Protein AF-A0A1Y4R9C7-F1 (afdb_monomer)

Foldseek 3Di:
DDFQWDDDVLAIETEFPQQLVVLLVVLVVQCVVFPQHDAPPDPATSVNSNVQSVVQVVVVVCVSVCVAPVVVLVQWDADPVSWHDAQDKAFADFLPDADWDQDPVGIHGPPWGKGWIWGAHNDDCPVGSGPPVDDGHRRYTYTHIDTDDPDPDDDHQAYNVSDGDRPHPPQPFDDPVNDDQQFWFAAPVRWIKHWQFQKWKFKDFPPGDDDTQADDDDDDFKTKIDTDDPVLVVLLVPAQEVLSSVVSLCVVAQAPLDDSHSRIDIDGNVGDGTGRDTPGRSHNVYHDQEAEDAPPGDPPDDRDFSDKDWGQDNPPRDTTIMGMHMYDYPND

Sequence (332 aa):
MAKKEICSGDLSIFYDEENFNHYLEHAKKIKDVCGKSKLANTNITGEDYYRKIYELVQVANMIMNKEKAPNLFDLIPLKKDGTFQKARRIYIYDNGISYCESDSAGEYISGERITLAIVPYGINPWYEFMDTNEKVDEHRARLAITIVSGVRKLYPLLDRGLKIQNIKTKSTYIKQEDLKPGAIYKEKSGTEYLFLGGISIVSYPSTFPNLILTSKHKHIYGCEYLRVTKKVKDVLDGCNSLDEFLEKWAHVKLKTGVTEELGFSSRGRTSLRKFIEETSNPCLKGWIKVNMSGPNATPGLPEQSMFSINLKNSATGSVSQYDVYVEYDDTE

Mean predicted aligned error: 14.27 Å

Radius of gyration: 29.34 Å; Cα contacts (8 Å, |Δi|>4): 629; chains: 1; bounding box: 66×49×80 Å

Nearest PDB structures (foldseek):
  7d5t-assembly1_SH  TM=2.088E-01  e=9.032E+00  Saccharomyces cerevisiae S288C
  6tav-assembly1_B  TM=1.219E-01  e=6.705E+00  Homo sapiens

Structure (mmCIF, N/CA/C/O backbone):
data_AF-A0A1Y4R9C7-F1
#
_entry.id   AF-A0A1Y4R9C7-F1
#
loop_
_atom_site.group_PDB
_atom_site.id
_atom_site.type_symbol
_atom_site.label_atom_id
_atom_site.label_alt_id
_atom_site.label_comp_id
_atom_site.label_asym_id
_atom_site.label_entity_id
_atom_site.label_seq_id
_atom_site.pdbx_PDB_ins_code
_atom_site.Cartn_x
_atom_site.Cartn_y
_atom_site.Cartn_z
_atom_site.occupancy
_atom_site.B_iso_or_equiv
_atom_site.auth_seq_id
_atom_site.auth_comp_id
_atom_site.auth_asym_id
_atom_site.auth_atom_id
_atom_site.pdbx_PDB_model_num
ATOM 1 N N . MET A 1 1 ? 3.680 -11.291 -35.691 1.00 38.28 1 MET A N 1
ATOM 2 C CA . MET A 1 1 ? 4.406 -12.013 -34.622 1.00 38.28 1 MET A CA 1
ATOM 3 C C . MET A 1 1 ? 3.407 -12.348 -33.525 1.00 38.28 1 MET A C 1
ATOM 5 O O . MET A 1 1 ? 2.475 -11.577 -33.345 1.00 38.28 1 MET A O 1
ATOM 9 N N . ALA A 1 2 ? 3.519 -13.502 -32.864 1.00 43.97 2 ALA A N 1
ATOM 10 C CA . ALA A 1 2 ? 2.615 -13.846 -31.765 1.00 43.97 2 ALA A CA 1
ATOM 11 C C . ALA A 1 2 ? 2.900 -12.928 -30.564 1.00 43.97 2 ALA A C 1
ATOM 13 O O . ALA A 1 2 ? 4.054 -12.825 -30.146 1.00 43.97 2 ALA A O 1
ATOM 14 N N . LYS A 1 3 ? 1.866 -12.257 -3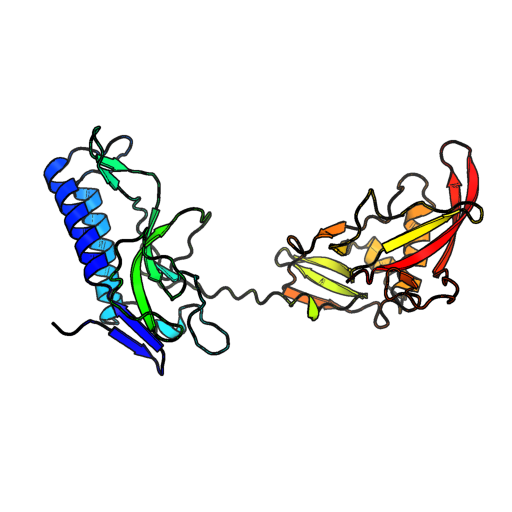0.038 1.00 59.12 3 LYS A N 1
ATOM 15 C CA . LYS A 1 3 ? 1.971 -11.430 -28.828 1.00 59.12 3 LYS A CA 1
ATOM 16 C C . LYS A 1 3 ? 2.485 -12.304 -27.683 1.00 59.12 3 LYS A C 1
ATOM 18 O O . LYS A 1 3 ? 1.958 -13.389 -27.440 1.00 59.12 3 LYS A O 1
ATOM 23 N N . LYS A 1 4 ? 3.562 -11.867 -27.030 1.00 86.69 4 LYS A N 1
ATOM 24 C CA . LYS A 1 4 ? 4.219 -12.631 -25.967 1.00 86.69 4 LYS A CA 1
ATOM 25 C C . LYS A 1 4 ? 3.386 -12.494 -24.695 1.00 86.69 4 LYS A C 1
ATOM 27 O O . LYS A 1 4 ? 3.235 -11.392 -24.177 1.00 86.69 4 LYS A O 1
ATOM 32 N N . GLU A 1 5 ? 2.848 -13.600 -24.200 1.00 95.00 5 GLU A N 1
ATOM 33 C CA . GLU A 1 5 ? 1.970 -13.635 -23.028 1.00 95.00 5 GLU A CA 1
ATOM 34 C C . GLU A 1 5 ? 2.357 -14.815 -22.132 1.00 95.00 5 GLU A C 1
ATOM 36 O O . GLU A 1 5 ? 2.679 -15.901 -22.616 1.00 95.00 5 GLU A O 1
ATOM 41 N N . ILE A 1 6 ? 2.387 -14.585 -20.819 1.00 95.25 6 ILE A N 1
ATOM 42 C CA . ILE A 1 6 ? 2.609 -15.623 -19.809 1.00 95.25 6 ILE A CA 1
ATOM 43 C C . ILE A 1 6 ? 1.320 -15.833 -19.022 1.00 95.25 6 ILE A C 1
ATOM 45 O O . ILE A 1 6 ? 0.672 -14.865 -18.632 1.00 95.25 6 ILE A O 1
ATOM 49 N N . CYS A 1 7 ? 0.971 -17.094 -18.765 1.00 94.56 7 CYS A N 1
ATOM 50 C CA . CYS A 1 7 ? -0.288 -17.464 -18.117 1.00 94.56 7 CYS A CA 1
ATOM 51 C C . CYS A 1 7 ? -0.060 -18.311 -16.860 1.00 94.56 7 CYS A C 1
ATOM 53 O O . CYS A 1 7 ? 0.926 -19.052 -16.768 1.00 94.56 7 CYS A O 1
ATOM 55 N N . SER A 1 8 ? -1.002 -18.227 -15.922 1.00 93.00 8 SER A N 1
ATOM 56 C CA . SER A 1 8 ? -1.115 -19.091 -14.745 1.00 93.00 8 SER A CA 1
ATOM 57 C C . SER A 1 8 ? -2.581 -19.213 -14.335 1.00 93.00 8 SER A C 1
ATOM 59 O O . SER A 1 8 ? -3.135 -18.295 -13.729 1.00 93.00 8 SER A O 1
ATOM 61 N N . GLY A 1 9 ? -3.205 -20.354 -14.639 1.00 91.31 9 GLY A N 1
ATOM 62 C CA . GLY A 1 9 ? -4.653 -20.509 -14.486 1.00 91.31 9 GLY A CA 1
ATOM 63 C C . GLY A 1 9 ? -5.386 -19.494 -15.362 1.00 91.31 9 GLY A C 1
ATOM 64 O O . GLY A 1 9 ? -5.020 -19.316 -16.523 1.00 91.31 9 GLY A O 1
ATOM 65 N N . ASP A 1 10 ? -6.346 -18.785 -14.772 1.00 93.25 10 ASP A N 1
ATOM 66 C CA . ASP A 1 10 ? -7.112 -17.733 -15.451 1.00 93.25 10 ASP A CA 1
ATOM 67 C C . ASP A 1 10 ? -6.365 -16.394 -15.534 1.00 93.25 10 ASP A C 1
ATOM 69 O O . ASP A 1 10 ? -6.889 -15.436 -16.091 1.00 93.25 10 ASP A O 1
ATOM 73 N N . LEU A 1 11 ? -5.159 -16.290 -14.962 1.00 96.81 11 LEU A N 1
ATOM 74 C CA . LEU A 1 11 ? -4.372 -15.062 -15.009 1.00 96.81 11 LEU A CA 1
ATOM 75 C C . LEU A 1 11 ? -3.435 -15.041 -16.207 1.00 96.81 11 LEU A C 1
ATOM 77 O O . LEU A 1 11 ? -2.775 -16.041 -16.510 1.00 96.81 11 LEU A O 1
ATOM 81 N N . SER A 1 12 ? -3.258 -13.862 -16.794 1.00 96.88 12 SER A N 1
ATOM 82 C CA . SER A 1 12 ? -2.230 -13.635 -17.799 1.00 96.88 12 SER A CA 1
ATOM 83 C C . SER A 1 12 ? -1.567 -12.261 -17.702 1.00 96.88 12 SER A C 1
ATOM 85 O O . SER A 1 12 ? -2.122 -11.286 -17.186 1.00 96.88 12 SER A O 1
ATOM 87 N N . ILE A 1 13 ? -0.318 -12.203 -18.164 1.00 97.38 13 ILE A N 1
ATOM 88 C CA . ILE A 1 13 ? 0.459 -10.972 -18.310 1.00 97.38 13 ILE A CA 1
ATOM 89 C C . ILE A 1 13 ? 0.998 -10.937 -19.734 1.00 97.38 13 ILE A C 1
ATOM 91 O O . ILE A 1 13 ? 1.772 -11.817 -20.117 1.00 97.38 13 ILE A O 1
ATOM 95 N N . PHE A 1 14 ? 0.617 -9.923 -20.505 1.00 96.19 14 PHE A N 1
ATOM 96 C CA . PHE A 1 14 ? 1.110 -9.740 -21.869 1.00 96.19 14 PHE A CA 1
ATOM 97 C C . PHE A 1 14 ? 2.208 -8.678 -21.939 1.00 96.19 14 PHE A C 1
ATOM 99 O O . PHE A 1 14 ? 2.256 -7.749 -21.134 1.00 96.19 14 PHE A O 1
ATOM 106 N N . TYR A 1 15 ? 3.101 -8.824 -22.909 1.00 95.94 15 TYR A N 1
ATOM 107 C CA . TYR A 1 15 ? 4.128 -7.843 -23.240 1.00 95.94 15 TYR A CA 1
ATOM 108 C C . TYR A 1 15 ? 3.518 -6.698 -24.061 1.00 95.94 15 TYR A C 1
ATOM 110 O O . TYR A 1 15 ? 3.030 -6.939 -25.165 1.00 95.94 15 TYR A O 1
ATOM 118 N N . ASP A 1 16 ? 3.539 -5.471 -23.536 1.00 94.31 16 ASP A N 1
ATOM 119 C CA . ASP A 1 16 ? 3.018 -4.286 -24.233 1.00 94.31 16 ASP A CA 1
ATOM 120 C C . ASP A 1 16 ? 4.039 -3.774 -25.262 1.00 94.31 16 ASP A C 1
ATOM 122 O O . ASP A 1 16 ? 4.893 -2.936 -24.975 1.00 94.31 16 ASP A O 1
ATOM 126 N N . GLU A 1 17 ? 4.000 -4.354 -26.461 1.00 93.44 17 GLU A N 1
ATOM 127 C CA . GLU A 1 17 ? 4.968 -4.077 -27.525 1.00 93.44 17 GLU A CA 1
ATOM 128 C C . GLU A 1 17 ? 4.974 -2.601 -27.955 1.00 93.44 17 GLU A C 1
ATOM 130 O O . GLU A 1 17 ? 6.047 -2.043 -28.186 1.00 93.44 17 GLU A O 1
ATOM 135 N N . GLU A 1 18 ? 3.810 -1.944 -27.997 1.00 92.06 18 GLU A N 1
ATOM 136 C CA . GLU A 1 18 ? 3.705 -0.518 -28.325 1.00 92.06 18 GLU A CA 1
ATOM 137 C C . GLU A 1 18 ? 4.427 0.344 -27.281 1.00 92.06 18 GLU A C 1
ATOM 139 O O . GLU A 1 18 ? 5.225 1.214 -27.641 1.00 92.06 18 GLU A O 1
ATOM 144 N N . ASN A 1 19 ? 4.239 0.036 -25.994 1.00 93.94 19 ASN A N 1
ATOM 145 C CA . ASN A 1 19 ? 4.934 0.709 -24.900 1.00 93.94 19 ASN A CA 1
ATOM 146 C C . ASN A 1 19 ? 6.455 0.569 -25.000 1.00 93.94 19 ASN A C 1
ATOM 148 O O . ASN A 1 19 ? 7.182 1.566 -24.968 1.00 93.94 19 ASN A O 1
ATOM 152 N N . PHE A 1 20 ? 6.955 -0.658 -25.144 1.00 95.12 20 PHE A N 1
ATOM 153 C CA . PHE A 1 20 ? 8.397 -0.887 -25.200 1.00 95.12 20 PHE A CA 1
ATOM 154 C C . PHE A 1 20 ? 9.038 -0.253 -26.436 1.00 95.12 20 PHE A C 1
ATOM 156 O O . PHE A 1 20 ? 10.106 0.356 -26.316 1.00 95.12 20 PHE A O 1
ATOM 163 N N . ASN A 1 21 ? 8.383 -0.341 -27.597 1.00 94.25 21 ASN A N 1
ATOM 164 C CA . ASN A 1 21 ? 8.857 0.294 -28.824 1.00 94.25 21 ASN A CA 1
ATOM 165 C C . ASN A 1 21 ? 8.902 1.815 -28.679 1.00 94.25 21 ASN A C 1
ATOM 167 O O . ASN A 1 21 ? 9.898 2.426 -29.059 1.00 94.25 21 ASN A O 1
ATOM 171 N N . HIS A 1 22 ? 7.881 2.424 -28.071 1.00 93.38 22 HIS A N 1
ATOM 172 C CA . HIS A 1 22 ? 7.864 3.864 -27.842 1.00 93.38 22 HIS A CA 1
ATOM 173 C C . HIS A 1 22 ? 9.070 4.324 -27.013 1.00 93.38 22 HIS A C 1
ATOM 175 O O . HIS A 1 22 ? 9.811 5.216 -27.432 1.00 93.38 22 HIS A O 1
ATOM 181 N N . TYR A 1 23 ? 9.304 3.703 -25.851 1.00 94.25 23 TYR A N 1
ATOM 182 C CA . TYR A 1 23 ? 10.427 4.078 -24.988 1.00 94.25 23 TYR A CA 1
ATOM 183 C C . TYR A 1 23 ? 11.785 3.827 -25.654 1.00 94.25 23 TYR A C 1
ATOM 185 O O . TYR A 1 23 ? 12.693 4.642 -25.495 1.00 94.25 23 TYR A O 1
ATOM 193 N N . LEU A 1 24 ? 11.940 2.740 -26.418 1.00 95.81 24 LEU A N 1
ATOM 194 C CA . LEU A 1 24 ? 13.174 2.468 -27.160 1.00 95.81 24 LEU A CA 1
ATOM 195 C C . LEU A 1 24 ? 13.439 3.495 -28.260 1.00 95.81 24 LEU A C 1
ATOM 197 O O . LEU A 1 24 ? 14.561 3.992 -28.356 1.00 95.81 24 LEU A O 1
ATOM 201 N N . GLU A 1 25 ? 12.433 3.829 -29.067 1.00 95.44 25 GLU A N 1
ATOM 202 C CA . GLU A 1 25 ? 12.567 4.822 -30.137 1.00 95.44 25 GLU A CA 1
ATOM 203 C C . GLU A 1 25 ? 12.850 6.213 -29.569 1.00 95.44 25 GLU A C 1
ATOM 205 O O . GLU A 1 25 ? 13.716 6.929 -30.074 1.00 95.44 25 GLU A O 1
ATOM 210 N N . HIS A 1 26 ? 12.194 6.582 -28.468 1.00 93.12 26 HIS A N 1
ATOM 211 C CA . HIS A 1 26 ? 12.497 7.820 -27.761 1.00 93.12 26 HIS A CA 1
ATOM 212 C C . HIS A 1 26 ? 13.949 7.846 -27.256 1.00 93.12 26 HIS A C 1
ATOM 214 O O . HIS A 1 26 ? 14.697 8.781 -27.539 1.00 93.12 26 HIS A O 1
ATOM 220 N N . ALA A 1 27 ? 14.397 6.782 -26.589 1.00 95.06 27 ALA A N 1
ATOM 221 C CA . ALA A 1 27 ? 15.763 6.694 -26.086 1.00 95.06 27 ALA A CA 1
ATOM 222 C C . ALA A 1 27 ? 16.815 6.697 -27.201 1.00 95.06 27 ALA A C 1
ATOM 224 O O . ALA A 1 27 ? 17.918 7.214 -27.020 1.00 95.06 27 ALA A O 1
ATOM 225 N N . LYS A 1 28 ? 16.480 6.124 -28.360 1.00 96.62 28 LYS A N 1
ATOM 226 C CA . LYS A 1 28 ? 17.329 6.133 -29.549 1.00 96.62 28 LYS A CA 1
ATOM 227 C C . LYS A 1 28 ? 17.485 7.547 -30.103 1.00 96.62 28 LYS A C 1
ATOM 229 O O . LYS A 1 28 ? 18.615 7.953 -30.341 1.00 96.62 28 LYS A O 1
ATOM 234 N N . LYS A 1 29 ? 16.401 8.327 -30.196 1.00 94.75 29 LYS A N 1
ATOM 235 C CA . LYS A 1 29 ? 16.469 9.750 -30.580 1.00 94.75 29 LYS A CA 1
ATOM 236 C C . LYS A 1 29 ? 17.380 10.546 -29.646 1.00 94.75 29 LYS A C 1
ATOM 238 O O . LYS A 1 29 ? 18.265 11.249 -30.119 1.00 94.75 29 LYS A O 1
ATOM 243 N N . ILE A 1 30 ? 17.230 10.369 -28.332 1.00 92.88 30 ILE A N 1
ATOM 244 C CA . ILE A 1 30 ? 18.087 11.031 -27.334 1.00 92.88 30 ILE A CA 1
ATOM 245 C C . ILE A 1 30 ? 19.557 10.632 -27.516 1.00 92.88 30 ILE A C 1
ATOM 247 O O . ILE A 1 30 ? 20.452 11.476 -27.461 1.00 92.88 30 ILE A O 1
ATOM 251 N N . LYS A 1 31 ? 19.834 9.348 -27.763 1.00 95.62 31 LYS A N 1
ATOM 252 C CA . LYS A 1 31 ? 21.188 8.878 -28.071 1.00 95.62 31 LYS A CA 1
ATOM 253 C C . LYS A 1 31 ? 21.735 9.506 -29.351 1.00 95.62 31 LYS A C 1
ATOM 255 O O . LYS A 1 31 ? 22.905 9.872 -29.360 1.00 95.62 31 LYS A O 1
ATOM 260 N N . ASP A 1 32 ? 20.933 9.630 -30.400 1.00 94.44 32 ASP A N 1
ATOM 261 C CA . ASP A 1 32 ? 21.374 10.190 -31.680 1.00 94.44 32 ASP A CA 1
ATOM 262 C C . ASP A 1 32 ? 21.659 11.700 -31.569 1.00 94.44 32 ASP A C 1
ATOM 264 O O . ASP A 1 32 ? 22.613 12.190 -32.172 1.00 94.44 32 ASP A O 1
ATOM 268 N N . VAL A 1 33 ? 20.891 12.426 -30.745 1.00 91.75 33 VAL A N 1
ATOM 269 C CA . VAL A 1 33 ? 21.072 13.868 -30.490 1.00 91.75 33 VAL A CA 1
ATOM 270 C C . VAL A 1 33 ? 22.233 14.142 -29.530 1.00 91.75 33 VAL A C 1
ATOM 272 O O . VAL A 1 33 ? 23.085 14.986 -29.803 1.00 91.75 33 VAL A O 1
ATOM 275 N N . CYS A 1 34 ? 22.282 13.452 -28.389 1.00 90.88 34 CYS A N 1
ATOM 276 C CA . CYS A 1 34 ? 23.235 13.761 -27.322 1.00 90.88 34 CYS A CA 1
ATOM 277 C C . CYS A 1 34 ? 24.506 12.906 -27.385 1.00 90.88 34 CYS A C 1
ATOM 279 O O . CYS A 1 34 ? 25.570 13.362 -26.967 1.00 90.88 34 CYS A O 1
ATOM 281 N N . GLY A 1 35 ? 24.433 11.672 -27.887 1.00 92.88 35 GLY A N 1
ATOM 282 C CA . GLY A 1 35 ? 25.557 10.738 -27.944 1.00 92.88 35 GLY A CA 1
ATOM 283 C C . GLY A 1 35 ? 26.255 10.585 -26.590 1.00 92.88 35 GLY A C 1
ATOM 284 O O . GLY A 1 35 ? 25.638 10.228 -25.585 1.00 92.88 35 GLY A O 1
ATOM 285 N N . LYS A 1 36 ? 27.554 10.900 -26.562 1.00 94.31 36 LYS A N 1
ATOM 286 C CA . LYS A 1 36 ? 28.399 10.893 -25.351 1.00 94.31 36 LYS A CA 1
ATOM 287 C C . LYS A 1 36 ? 28.305 12.174 -24.518 1.00 94.31 36 LYS A C 1
ATOM 289 O O . LYS A 1 36 ? 28.947 12.269 -23.473 1.00 94.31 36 LYS A O 1
ATOM 294 N N . SER A 1 37 ? 27.544 13.166 -24.970 1.00 91.81 37 SER A N 1
ATOM 295 C CA . SER A 1 37 ? 27.297 14.394 -24.218 1.00 91.81 37 SER A CA 1
ATOM 296 C C . SER A 1 37 ? 26.344 14.116 -23.062 1.00 91.81 37 SER A C 1
ATOM 298 O O . SER A 1 37 ? 25.433 13.291 -23.172 1.00 91.81 37 SER A O 1
ATOM 300 N N . LYS A 1 38 ? 26.563 14.809 -21.943 1.00 90.69 38 LYS A N 1
ATOM 301 C CA . LYS A 1 38 ? 25.693 14.726 -20.767 1.00 90.69 38 LYS A CA 1
ATOM 302 C C . LYS A 1 38 ? 24.351 15.391 -21.054 1.00 90.69 38 LYS A C 1
ATOM 304 O O . LYS A 1 38 ? 24.317 16.482 -21.619 1.00 90.69 38 LYS A O 1
ATOM 309 N N . LEU A 1 39 ? 23.277 14.757 -20.599 1.00 88.69 39 LEU A N 1
ATOM 310 C CA . LEU A 1 39 ? 21.957 15.370 -20.517 1.00 88.69 39 LEU A CA 1
ATOM 311 C C . LEU A 1 39 ? 21.976 16.501 -19.489 1.00 88.69 39 LEU A C 1
ATOM 313 O O . LEU A 1 39 ? 22.695 16.422 -18.482 1.00 88.69 39 LEU A O 1
ATOM 317 N N . ALA A 1 40 ? 21.176 17.538 -19.736 1.00 84.25 40 ALA A N 1
ATOM 318 C CA . ALA A 1 40 ? 21.142 18.726 -18.895 1.00 84.25 40 ALA A CA 1
ATOM 319 C C . ALA A 1 40 ? 20.928 18.362 -17.416 1.00 84.25 40 ALA A C 1
ATOM 321 O O . ALA A 1 40 ? 20.091 17.528 -17.074 1.00 84.25 40 ALA A O 1
ATOM 322 N N . ASN A 1 41 ? 21.705 18.999 -16.535 1.00 79.19 41 ASN A N 1
ATOM 323 C CA . ASN A 1 41 ? 21.634 18.839 -15.078 1.00 79.19 41 ASN A CA 1
ATOM 324 C C . ASN A 1 41 ? 21.918 17.419 -14.545 1.00 79.19 41 ASN A C 1
ATOM 326 O O . ASN A 1 41 ? 21.601 17.127 -13.391 1.00 79.19 41 ASN A O 1
ATOM 330 N N . THR A 1 42 ? 22.547 16.533 -15.332 1.00 84.56 42 THR A N 1
ATOM 331 C CA . THR A 1 42 ? 22.892 15.173 -14.881 1.00 84.56 42 THR A CA 1
ATOM 332 C C . THR A 1 42 ? 24.292 14.721 -15.308 1.00 84.56 42 THR A C 1
ATOM 334 O O . THR A 1 42 ? 24.983 15.374 -16.086 1.00 84.56 42 THR A O 1
ATOM 337 N N . ASN A 1 43 ? 24.722 13.563 -14.795 1.00 87.62 43 ASN A N 1
ATOM 338 C CA . ASN A 1 43 ? 25.926 12.865 -15.261 1.00 87.62 43 ASN A CA 1
ATOM 339 C C . ASN A 1 43 ? 25.630 11.754 -16.284 1.00 87.62 43 ASN A C 1
ATOM 341 O O . ASN A 1 43 ? 26.540 11.009 -16.634 1.00 87.62 43 ASN A O 1
ATOM 345 N N . ILE A 1 44 ? 24.381 11.619 -16.731 1.00 92.12 44 ILE A N 1
ATOM 346 C CA . ILE A 1 44 ? 23.938 10.578 -17.662 1.00 92.12 44 ILE A CA 1
ATOM 347 C C . ILE A 1 44 ? 24.115 11.101 -19.087 1.00 92.12 44 ILE A C 1
ATOM 349 O O . ILE A 1 44 ? 23.680 12.209 -19.393 1.00 92.12 44 ILE A O 1
ATOM 353 N N . THR A 1 45 ? 24.759 10.322 -19.955 1.00 94.50 45 THR A N 1
ATOM 354 C CA . THR A 1 45 ? 24.859 10.633 -21.390 1.00 94.50 45 THR A CA 1
ATOM 355 C C . THR A 1 45 ? 23.665 10.088 -22.176 1.00 94.50 45 THR A C 1
ATOM 357 O O . THR A 1 45 ? 22.939 9.223 -21.683 1.00 94.50 45 THR A O 1
ATOM 360 N N . GLY A 1 46 ? 23.472 10.537 -23.419 1.00 93.75 46 GLY A N 1
ATOM 361 C CA . GLY A 1 46 ? 22.460 9.950 -24.308 1.00 93.75 46 GLY A CA 1
ATOM 362 C C . GLY A 1 46 ? 22.676 8.446 -24.539 1.00 93.75 46 GLY A C 1
ATOM 363 O O . GLY A 1 46 ? 21.731 7.658 -24.491 1.00 93.75 46 GLY A O 1
ATOM 364 N N . GLU A 1 47 ? 23.933 8.017 -24.695 1.00 97.06 47 GLU A N 1
ATOM 365 C CA . GLU A 1 47 ? 24.304 6.596 -24.770 1.00 97.06 47 GLU A CA 1
ATOM 366 C C . GLU A 1 47 ? 23.957 5.828 -23.482 1.00 97.06 47 GLU A C 1
ATOM 368 O O . GLU A 1 47 ? 23.442 4.706 -23.551 1.00 97.06 47 GLU A O 1
ATOM 373 N N . ASP A 1 48 ? 24.203 6.417 -22.306 1.00 96.19 48 ASP A N 1
ATOM 374 C CA . ASP A 1 48 ? 23.852 5.803 -21.021 1.00 96.19 48 ASP A CA 1
ATOM 375 C C . ASP A 1 48 ? 22.336 5.681 -20.841 1.00 96.19 48 ASP A C 1
ATOM 377 O O . ASP A 1 48 ? 21.867 4.645 -20.361 1.00 96.19 48 ASP A O 1
ATOM 381 N N . TYR A 1 49 ? 21.577 6.708 -21.239 1.00 95.81 49 TYR A N 1
ATOM 382 C CA . TYR A 1 49 ? 20.115 6.709 -21.193 1.00 95.81 49 TYR A CA 1
ATOM 383 C C . TYR A 1 49 ? 19.545 5.581 -22.055 1.00 95.81 49 TYR A C 1
ATOM 385 O O . TYR A 1 49 ? 18.810 4.728 -21.555 1.00 95.81 49 TYR A O 1
ATOM 393 N N . TYR A 1 50 ? 19.971 5.496 -23.319 1.00 97.19 50 TYR A N 1
ATOM 394 C CA . TYR A 1 50 ? 19.579 4.407 -24.212 1.00 97.19 50 TYR A CA 1
ATOM 395 C C . TYR A 1 50 ? 19.926 3.034 -23.637 1.00 97.19 50 TYR A C 1
ATOM 397 O O . TYR A 1 50 ? 19.077 2.143 -23.610 1.00 97.19 50 TYR A O 1
ATOM 405 N N . ARG A 1 51 ? 21.146 2.860 -23.111 1.00 97.69 51 ARG A N 1
ATOM 406 C CA . ARG A 1 51 ? 21.562 1.599 -22.478 1.00 97.69 51 ARG A CA 1
ATOM 407 C C . ARG A 1 51 ? 20.651 1.229 -21.305 1.00 97.69 51 ARG A C 1
ATOM 409 O O . ARG A 1 51 ? 20.317 0.059 -21.147 1.00 97.69 51 ARG A O 1
ATOM 416 N N . LYS A 1 52 ? 20.239 2.209 -20.496 1.00 96.62 52 LYS A N 1
ATOM 417 C CA . LYS A 1 52 ? 19.342 2.005 -19.351 1.00 96.62 52 LYS A CA 1
ATOM 418 C C . LYS A 1 52 ? 17.916 1.649 -19.772 1.00 96.62 52 LYS A C 1
ATOM 420 O O . LYS A 1 52 ? 17.324 0.771 -19.152 1.00 96.62 52 LYS A O 1
ATOM 425 N N . ILE A 1 53 ? 17.373 2.258 -20.821 1.00 97.06 53 ILE A N 1
ATOM 426 C CA . ILE A 1 53 ? 16.067 1.855 -21.367 1.00 97.06 53 ILE A CA 1
ATOM 427 C C . ILE A 1 53 ? 16.145 0.447 -21.957 1.00 97.06 53 ILE A C 1
ATOM 429 O O . ILE A 1 53 ? 15.315 -0.405 -21.646 1.00 97.06 53 ILE A O 1
ATOM 433 N N . TYR A 1 54 ? 17.186 0.167 -22.739 1.00 97.88 54 TYR A N 1
ATOM 434 C CA . TYR A 1 54 ? 17.410 -1.149 -23.326 1.00 97.88 54 TYR A CA 1
ATOM 435 C C . TYR A 1 54 ? 17.539 -2.250 -22.260 1.00 97.88 54 TYR A C 1
ATOM 437 O O . TYR A 1 54 ? 16.964 -3.323 -22.416 1.00 97.88 54 TYR A O 1
ATOM 445 N N . GLU A 1 55 ? 18.205 -1.972 -21.135 1.00 97.81 55 GLU A N 1
ATOM 446 C CA . GLU A 1 55 ? 18.279 -2.874 -19.976 1.00 97.81 55 GLU A CA 1
ATOM 447 C C . GLU A 1 55 ? 16.882 -3.234 -19.426 1.00 97.81 55 GLU A C 1
ATOM 449 O O . GLU A 1 55 ? 16.624 -4.406 -19.150 1.00 97.81 55 GLU A O 1
ATOM 454 N N . LEU A 1 56 ? 15.947 -2.276 -19.326 1.00 97.62 56 LEU A N 1
ATOM 455 C CA . LEU A 1 56 ? 14.562 -2.561 -18.908 1.00 97.62 56 LEU A CA 1
ATOM 456 C C . LEU A 1 56 ? 13.868 -3.524 -19.884 1.00 97.62 56 LEU A C 1
ATOM 458 O O . LEU A 1 56 ? 13.199 -4.466 -19.452 1.00 97.62 56 LEU A O 1
ATOM 462 N N . VAL A 1 57 ? 14.065 -3.324 -21.191 1.00 97.31 57 VAL A N 1
ATOM 463 C CA . VAL A 1 57 ? 13.505 -4.187 -22.243 1.00 97.31 57 VAL A CA 1
ATOM 464 C C . VAL A 1 57 ? 14.114 -5.589 -22.211 1.00 97.31 57 VAL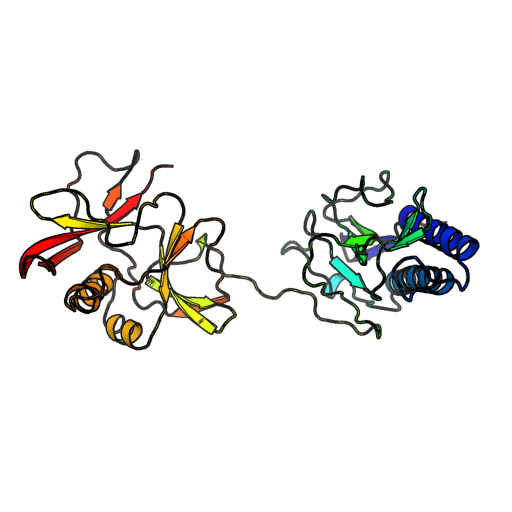 A C 1
ATOM 466 O O . VAL A 1 57 ? 13.401 -6.582 -22.373 1.00 97.31 57 VAL A O 1
ATOM 469 N N . GLN A 1 58 ? 15.421 -5.702 -21.972 1.00 97.31 58 GLN A N 1
ATOM 470 C CA . GLN A 1 58 ? 16.085 -6.995 -21.815 1.00 97.31 58 GLN A CA 1
ATOM 471 C C . GLN A 1 58 ? 15.524 -7.761 -20.616 1.00 97.31 58 GLN A C 1
ATOM 473 O O . GLN A 1 58 ? 15.147 -8.923 -20.761 1.00 97.31 58 GLN A O 1
ATOM 478 N N . VAL A 1 59 ? 15.391 -7.109 -19.457 1.00 97.81 59 VAL A N 1
ATOM 479 C CA . VAL A 1 59 ? 14.818 -7.739 -18.259 1.00 97.81 59 VAL A CA 1
ATOM 480 C C . VAL A 1 59 ? 13.370 -8.169 -18.502 1.00 97.81 59 VAL A C 1
ATOM 482 O O . VAL A 1 59 ? 13.005 -9.289 -18.141 1.00 97.81 59 VAL A O 1
ATOM 485 N N . ALA A 1 60 ? 12.559 -7.343 -19.174 1.00 97.56 60 ALA A N 1
ATOM 486 C CA . ALA A 1 60 ? 11.204 -7.718 -19.576 1.00 97.56 60 ALA A CA 1
ATOM 487 C C . ALA A 1 60 ? 11.201 -8.989 -20.440 1.00 97.56 60 ALA A C 1
ATOM 489 O O . ALA A 1 60 ? 10.441 -9.921 -20.180 1.00 97.56 60 ALA A O 1
ATOM 490 N N . ASN A 1 61 ? 12.103 -9.078 -21.419 1.00 96.44 61 ASN A N 1
ATOM 491 C CA . ASN A 1 61 ? 12.230 -10.262 -22.260 1.00 96.44 61 ASN A CA 1
ATOM 492 C C . ASN A 1 61 ? 12.631 -11.518 -21.481 1.00 96.44 61 ASN A C 1
ATOM 494 O O . ASN A 1 61 ? 12.017 -12.562 -21.712 1.00 96.44 61 ASN A O 1
ATOM 498 N N . MET A 1 62 ? 13.575 -11.408 -20.539 1.00 96.38 62 MET A N 1
ATOM 499 C CA . MET A 1 62 ? 13.980 -12.510 -19.654 1.00 96.38 62 MET A CA 1
ATOM 500 C C . MET A 1 62 ? 12.812 -13.016 -18.798 1.00 96.38 62 MET A C 1
ATOM 502 O O . MET A 1 62 ? 12.658 -14.222 -18.613 1.00 96.38 62 MET A O 1
ATOM 506 N N . ILE A 1 63 ? 11.965 -12.113 -18.290 1.00 96.06 63 ILE A N 1
ATOM 507 C CA . ILE A 1 63 ? 10.758 -12.478 -17.530 1.00 96.06 63 ILE A CA 1
ATOM 508 C C . ILE A 1 63 ? 9.770 -13.218 -18.423 1.00 96.06 63 ILE A C 1
ATOM 510 O O . ILE A 1 63 ? 9.311 -14.306 -18.083 1.00 96.06 63 ILE A O 1
ATOM 514 N N . MET A 1 64 ? 9.480 -12.660 -19.599 1.00 96.19 64 MET A N 1
ATOM 515 C CA . MET A 1 64 ? 8.533 -13.261 -20.533 1.00 96.19 64 MET A CA 1
ATOM 516 C C . MET A 1 64 ? 9.026 -14.606 -21.098 1.00 96.19 64 MET A C 1
ATOM 518 O O . MET A 1 64 ? 8.211 -15.437 -21.482 1.00 96.19 64 MET A O 1
ATOM 522 N N . ASN A 1 65 ? 10.343 -14.842 -21.132 1.00 94.50 65 ASN A N 1
ATOM 523 C CA . ASN A 1 65 ? 10.958 -16.132 -21.476 1.00 94.50 65 ASN A CA 1
ATOM 524 C C . ASN A 1 65 ? 11.075 -17.097 -20.283 1.00 94.50 65 ASN A C 1
ATOM 526 O O . ASN A 1 65 ? 11.594 -18.198 -20.445 1.00 94.50 65 ASN A O 1
ATOM 530 N N . LYS A 1 66 ? 10.633 -16.700 -19.082 1.00 91.81 66 LYS A N 1
ATOM 531 C CA . LYS A 1 66 ? 10.800 -17.453 -17.824 1.00 91.81 66 LYS A CA 1
ATOM 532 C C . LYS A 1 66 ? 12.264 -17.704 -17.419 1.00 91.81 66 LYS A C 1
ATOM 534 O O . LYS A 1 66 ? 12.527 -18.520 -16.542 1.00 91.81 66 LYS A O 1
ATOM 539 N N . GLU A 1 67 ? 13.220 -16.971 -17.988 1.00 94.25 67 GLU A N 1
ATOM 540 C CA . GLU A 1 67 ? 14.637 -16.999 -17.589 1.00 94.25 67 GLU A CA 1
ATOM 541 C C . GLU A 1 67 ? 14.846 -16.321 -16.225 1.00 94.25 67 GLU A C 1
ATOM 543 O O . GLU A 1 67 ? 15.730 -16.689 -15.446 1.00 94.25 67 GLU A O 1
ATOM 548 N N . LYS A 1 68 ? 14.011 -15.319 -15.915 1.00 93.12 68 LYS A N 1
ATOM 549 C CA . LYS A 1 68 ? 13.955 -14.643 -14.614 1.00 93.12 68 LYS A CA 1
ATOM 550 C C . LYS A 1 68 ? 12.548 -14.694 -14.047 1.00 93.12 68 LYS A C 1
ATOM 552 O O . LYS A 1 68 ? 11.584 -14.463 -14.761 1.00 93.12 68 LYS A O 1
ATOM 557 N N . ALA A 1 69 ? 12.456 -14.974 -12.744 1.00 92.06 69 ALA A N 1
ATOM 558 C CA . ALA A 1 69 ? 11.189 -15.169 -12.040 1.00 92.06 69 ALA A CA 1
ATOM 559 C C . ALA A 1 69 ? 10.243 -16.166 -12.762 1.00 92.06 69 ALA A C 1
ATOM 561 O O . ALA A 1 69 ? 9.114 -15.801 -13.075 1.00 92.06 69 ALA A O 1
ATOM 562 N N . PRO A 1 70 ? 10.667 -17.427 -13.015 1.00 91.69 70 PRO A N 1
ATOM 563 C CA . PRO A 1 70 ? 9.855 -18.416 -13.744 1.00 91.69 70 PRO A CA 1
ATOM 564 C C . PRO A 1 70 ? 8.482 -18.677 -13.104 1.00 91.69 70 PRO A C 1
ATOM 566 O O . PRO A 1 70 ? 7.517 -18.947 -13.813 1.00 91.69 70 PRO A O 1
ATOM 569 N N . ASN A 1 71 ? 8.387 -18.520 -11.779 1.00 92.56 71 ASN A N 1
ATOM 570 C CA . ASN A 1 71 ? 7.154 -18.637 -10.997 1.00 92.56 71 ASN A CA 1
ATOM 571 C C . ASN A 1 71 ? 6.580 -17.249 -10.657 1.00 92.56 71 ASN A C 1
ATOM 573 O O . ASN A 1 71 ? 6.229 -16.980 -9.511 1.00 92.56 71 ASN A O 1
ATOM 577 N N . LEU A 1 72 ? 6.555 -16.322 -11.622 1.00 95.12 72 LEU A N 1
ATOM 578 C CA . LEU A 1 72 ? 6.219 -14.908 -11.398 1.00 95.12 72 LEU A CA 1
ATOM 579 C C . LEU A 1 72 ? 4.923 -14.710 -10.594 1.00 95.12 72 LEU A C 1
ATOM 581 O O . LEU A 1 72 ? 4.904 -13.917 -9.653 1.00 95.12 72 LEU A O 1
ATOM 585 N N . PHE A 1 73 ? 3.865 -15.452 -10.929 1.00 94.75 73 PHE A N 1
ATOM 586 C CA . PHE A 1 73 ? 2.554 -15.349 -10.279 1.00 94.75 73 PHE A CA 1
ATOM 587 C C . PHE A 1 73 ? 2.593 -15.707 -8.779 1.00 94.75 73 PHE A C 1
ATOM 589 O O . PHE A 1 73 ? 1.881 -15.099 -7.979 1.00 94.75 73 PHE A O 1
ATOM 596 N N . ASP A 1 74 ? 3.514 -16.578 -8.356 1.00 92.19 74 ASP A N 1
ATOM 597 C CA . ASP A 1 74 ? 3.734 -16.910 -6.941 1.00 92.19 74 ASP A CA 1
ATOM 598 C C . ASP A 1 74 ? 4.528 -15.839 -6.188 1.00 92.19 74 ASP A C 1
ATOM 600 O O . ASP A 1 74 ? 4.573 -15.837 -4.954 1.00 92.19 74 ASP A O 1
ATOM 604 N N . LEU A 1 75 ? 5.164 -14.911 -6.900 1.00 93.62 75 LEU A N 1
ATOM 605 C CA . LEU A 1 75 ? 6.058 -13.907 -6.327 1.00 93.62 75 LEU A CA 1
ATOM 606 C C . LEU A 1 75 ? 5.403 -12.527 -6.207 1.00 93.62 75 LEU A C 1
ATOM 608 O O . LEU A 1 75 ? 5.809 -11.721 -5.368 1.00 93.62 75 LEU A O 1
ATOM 612 N N . ILE A 1 76 ? 4.365 -12.262 -6.998 1.00 94.44 76 ILE A N 1
ATOM 613 C CA . ILE A 1 76 ? 3.685 -10.965 -7.053 1.00 94.44 76 ILE A CA 1
ATOM 614 C C . ILE A 1 76 ? 2.480 -10.886 -6.099 1.00 94.44 76 ILE A C 1
ATOM 616 O O . ILE A 1 76 ? 1.851 -11.903 -5.801 1.00 94.44 76 ILE A O 1
ATOM 620 N N . PRO A 1 77 ? 2.136 -9.697 -5.572 1.00 91.56 77 PRO A N 1
ATOM 621 C CA . PRO A 1 77 ? 0.951 -9.533 -4.740 1.00 91.56 77 PRO A CA 1
ATOM 622 C C . PRO A 1 77 ? -0.330 -9.577 -5.587 1.00 91.56 77 PRO A C 1
ATOM 624 O O . PRO A 1 77 ? -0.511 -8.765 -6.490 1.00 91.56 77 PRO A O 1
ATOM 627 N N . LEU A 1 78 ? -1.241 -10.482 -5.231 1.00 91.69 78 LEU A N 1
ATOM 628 C CA . LEU A 1 78 ? -2.581 -10.623 -5.812 1.00 91.69 78 LEU A CA 1
ATOM 629 C C . LEU A 1 78 ? -3.652 -10.352 -4.740 1.00 91.69 78 LEU A C 1
ATOM 631 O O . LEU A 1 78 ? -3.336 -10.162 -3.559 1.00 91.69 78 LEU A O 1
ATOM 635 N N . LYS A 1 79 ? -4.923 -10.257 -5.134 1.00 90.62 79 LYS A N 1
ATOM 636 C CA . LYS A 1 79 ? -6.057 -10.280 -4.197 1.00 90.62 79 LYS A CA 1
ATOM 637 C C . LYS A 1 79 ? -6.197 -11.667 -3.549 1.00 90.62 79 LYS A C 1
ATOM 639 O O . LYS A 1 79 ? -5.573 -12.634 -3.975 1.00 90.62 79 LYS A O 1
ATOM 644 N N . LYS A 1 80 ? -7.038 -11.766 -2.509 1.00 85.19 80 LYS A N 1
ATOM 645 C CA . LYS A 1 80 ? -7.352 -13.051 -1.850 1.00 85.19 80 LYS A CA 1
ATOM 646 C C . LYS A 1 80 ? -8.019 -14.052 -2.798 1.00 85.19 80 LYS A C 1
ATOM 648 O O . LYS A 1 80 ? -7.781 -15.241 -2.660 1.00 85.19 80 LYS A O 1
ATOM 653 N N . ASP A 1 81 ? -8.821 -13.558 -3.738 1.00 87.31 81 ASP A N 1
ATOM 654 C CA . ASP A 1 81 ? -9.470 -14.351 -4.789 1.00 87.31 81 ASP A CA 1
ATOM 655 C C . ASP A 1 81 ? -8.514 -14.762 -5.929 1.00 87.31 81 ASP A C 1
ATOM 657 O O . ASP A 1 81 ? -8.935 -15.423 -6.869 1.00 87.31 81 ASP A O 1
ATOM 661 N N . GLY A 1 82 ? -7.233 -14.379 -5.861 1.00 89.31 82 GLY A N 1
ATOM 662 C CA . GLY A 1 82 ? -6.236 -14.676 -6.887 1.00 89.31 82 GLY A CA 1
ATOM 663 C C . GLY A 1 82 ? -6.161 -13.666 -8.036 1.00 89.31 82 GLY A C 1
ATOM 664 O O . GLY A 1 82 ? -5.261 -13.787 -8.852 1.00 89.31 82 GLY A O 1
ATOM 665 N N . THR A 1 83 ? -7.010 -12.638 -8.101 1.00 95.50 83 THR A N 1
ATOM 666 C CA . THR A 1 83 ? -7.019 -11.658 -9.210 1.00 95.50 83 THR A CA 1
ATOM 667 C C . THR A 1 83 ? -6.049 -10.486 -9.008 1.00 95.50 83 THR A C 1
ATOM 669 O O . THR A 1 83 ? -5.549 -10.225 -7.904 1.00 95.50 83 THR A O 1
ATOM 672 N N . PHE A 1 84 ? -5.787 -9.723 -10.075 1.00 95.62 84 PHE A N 1
ATOM 673 C CA . PHE A 1 84 ? -5.024 -8.479 -9.992 1.00 95.62 84 PHE A CA 1
ATOM 674 C C . PHE A 1 84 ? -5.772 -7.398 -9.196 1.00 95.62 84 PHE A C 1
ATOM 676 O O . PHE A 1 84 ? -6.993 -7.236 -9.270 1.00 95.62 84 PHE A O 1
ATOM 683 N N . GLN A 1 85 ? -5.022 -6.594 -8.439 1.00 91.69 85 GLN A N 1
ATOM 684 C CA . GLN A 1 85 ? -5.572 -5.457 -7.700 1.00 91.69 85 GLN A CA 1
ATOM 685 C C . GLN A 1 85 ? -5.748 -4.245 -8.623 1.00 91.69 85 GLN A C 1
ATOM 687 O O . GLN A 1 85 ? -4.781 -3.790 -9.233 1.00 91.69 85 GLN A O 1
ATOM 692 N N . LYS A 1 86 ? -6.968 -3.693 -8.683 1.00 91.38 86 LYS A N 1
ATOM 693 C CA . LYS A 1 86 ? -7.280 -2.479 -9.454 1.00 91.38 86 LYS A CA 1
ATOM 694 C C . LYS A 1 86 ? -6.322 -1.343 -9.094 1.00 91.38 86 LYS A C 1
ATOM 696 O O . LYS A 1 86 ? -6.088 -1.084 -7.915 1.00 91.38 86 LYS A O 1
ATOM 701 N N . ALA A 1 87 ? -5.818 -0.650 -10.110 1.00 87.38 87 ALA A N 1
ATOM 702 C CA . ALA A 1 87 ? -4.986 0.545 -9.995 1.00 87.38 87 ALA A CA 1
ATOM 703 C C . ALA A 1 87 ? -3.710 0.386 -9.137 1.00 87.38 87 ALA A C 1
ATOM 705 O O . ALA A 1 87 ? -3.146 1.375 -8.666 1.00 87.38 87 ALA A O 1
ATOM 706 N N . ARG A 1 88 ? -3.221 -0.846 -8.928 1.00 88.94 88 ARG A N 1
ATOM 707 C CA . ARG A 1 88 ? -2.015 -1.110 -8.134 1.00 88.94 88 ARG A CA 1
ATOM 708 C C . ARG A 1 88 ? -0.908 -1.715 -8.989 1.00 88.94 88 ARG A C 1
ATOM 710 O O . ARG A 1 88 ? -0.862 -2.923 -9.192 1.00 88.94 88 ARG A O 1
ATOM 717 N N . ARG A 1 89 ? 0.031 -0.872 -9.422 1.00 91.19 89 ARG A N 1
ATOM 718 C CA . ARG A 1 89 ? 1.249 -1.314 -10.118 1.00 91.19 89 ARG A CA 1
ATOM 719 C C . ARG A 1 89 ? 2.054 -2.285 -9.253 1.00 91.19 89 ARG A C 1
ATOM 721 O O . ARG A 1 89 ? 2.216 -2.075 -8.047 1.00 91.19 89 ARG A O 1
ATOM 728 N N . ILE A 1 90 ? 2.596 -3.317 -9.888 1.00 94.19 90 ILE A N 1
ATOM 729 C CA . ILE A 1 90 ? 3.528 -4.259 -9.272 1.00 94.19 90 ILE A CA 1
ATOM 730 C C . ILE A 1 90 ? 4.890 -4.012 -9.907 1.00 94.19 90 ILE A C 1
ATOM 732 O O . ILE A 1 90 ? 5.123 -4.367 -11.060 1.00 94.19 90 ILE A O 1
ATOM 736 N N . TYR A 1 91 ? 5.785 -3.375 -9.159 1.00 94.88 91 TYR A N 1
ATOM 737 C CA . TYR A 1 91 ? 7.117 -3.044 -9.649 1.00 94.88 91 TYR A CA 1
ATOM 738 C C . TYR A 1 91 ? 7.960 -4.303 -9.790 1.00 94.88 91 TYR A C 1
ATOM 740 O O . TYR A 1 91 ? 8.085 -5.090 -8.850 1.00 94.88 91 TYR A O 1
ATOM 748 N N . ILE A 1 92 ? 8.553 -4.483 -10.963 1.00 97.25 92 ILE A N 1
ATOM 749 C CA . ILE A 1 92 ? 9.352 -5.658 -11.279 1.00 97.25 92 ILE A CA 1
ATOM 750 C C . ILE A 1 92 ? 10.836 -5.337 -11.228 1.00 97.25 92 ILE A C 1
ATOM 752 O O . ILE A 1 92 ? 11.578 -6.088 -10.604 1.00 97.25 92 ILE A O 1
ATOM 756 N N . TYR A 1 93 ? 11.273 -4.228 -11.825 1.00 97.44 93 TYR A N 1
ATOM 757 C CA . TYR A 1 93 ? 12.692 -3.884 -11.875 1.00 97.44 93 TYR A CA 1
ATOM 758 C C . TYR A 1 93 ? 12.924 -2.372 -12.026 1.00 97.44 93 TYR A C 1
ATOM 760 O O . TYR A 1 93 ? 12.282 -1.712 -12.843 1.00 97.44 93 TYR A O 1
ATOM 768 N N . ASP A 1 94 ? 13.856 -1.830 -11.236 1.00 93.88 94 ASP A N 1
ATOM 769 C CA . ASP A 1 94 ? 14.283 -0.421 -11.247 1.00 93.88 94 ASP A CA 1
ATOM 770 C C . ASP A 1 94 ? 15.816 -0.348 -11.349 1.00 93.88 94 ASP A C 1
ATOM 772 O O . ASP A 1 94 ? 16.539 -0.707 -10.411 1.00 93.88 94 ASP A O 1
ATOM 776 N N . ASN A 1 95 ? 16.320 0.149 -12.480 1.00 93.69 95 ASN A N 1
ATOM 777 C CA . ASN A 1 95 ? 17.751 0.363 -12.707 1.00 93.69 95 ASN A CA 1
ATOM 778 C C . ASN A 1 95 ? 18.221 1.790 -12.372 1.00 93.69 95 ASN A C 1
ATOM 780 O O . ASN A 1 95 ? 19.391 2.114 -12.604 1.00 93.69 95 ASN A O 1
ATOM 784 N N . GLY A 1 96 ? 17.347 2.607 -11.776 1.00 90.38 96 GLY A N 1
ATOM 785 C CA . GLY A 1 96 ? 17.629 3.947 -11.273 1.00 90.38 96 GLY A CA 1
ATOM 786 C C . GLY A 1 96 ? 17.536 5.065 -12.307 1.00 90.38 96 GLY A C 1
ATOM 787 O O . GLY A 1 96 ? 17.979 6.167 -11.996 1.00 90.38 96 GLY A O 1
ATOM 788 N N . ILE A 1 97 ? 17.013 4.798 -13.505 1.00 92.19 97 ILE A N 1
ATOM 789 C CA . ILE A 1 97 ? 16.869 5.811 -14.550 1.00 92.19 97 ILE A CA 1
ATOM 790 C C . ILE A 1 97 ? 15.595 6.645 -14.344 1.00 92.19 97 ILE A C 1
ATOM 792 O O . ILE A 1 97 ? 14.559 6.151 -13.891 1.00 92.19 97 ILE A O 1
ATOM 796 N N . SER A 1 98 ? 15.694 7.932 -14.656 1.00 91.06 98 SER A N 1
ATOM 797 C CA . SER A 1 98 ? 14.566 8.861 -14.677 1.00 91.06 98 SER A CA 1
ATOM 798 C C . SER A 1 98 ? 14.141 9.141 -16.112 1.00 91.06 98 SER A C 1
ATOM 800 O O . SER A 1 98 ? 14.927 8.940 -17.033 1.00 91.06 98 SER A O 1
ATOM 802 N N . TYR A 1 99 ? 12.901 9.576 -16.303 1.00 89.06 99 TYR A N 1
ATOM 803 C CA . TYR A 1 99 ? 12.371 9.967 -17.596 1.00 89.06 99 TYR A CA 1
ATOM 804 C C . TYR A 1 99 ? 13.158 11.155 -18.161 1.00 89.06 99 TYR A C 1
ATOM 806 O O . TYR A 1 99 ? 13.589 12.040 -17.416 1.00 89.06 99 TYR A O 1
ATOM 814 N N . CYS A 1 100 ? 13.382 11.122 -19.471 1.00 88.62 100 CYS A N 1
ATOM 815 C CA . CYS A 1 100 ? 13.977 12.220 -20.215 1.00 88.62 100 CYS A CA 1
ATOM 816 C C . CYS A 1 100 ? 12.850 12.883 -20.997 1.00 88.62 100 CYS A C 1
ATOM 818 O O . CYS A 1 100 ? 12.064 12.180 -21.624 1.00 88.62 100 CYS A O 1
ATOM 820 N N . GLU A 1 101 ? 12.764 14.200 -20.921 1.00 86.31 101 GLU A N 1
ATOM 821 C CA . GLU A 1 101 ? 11.846 15.026 -21.688 1.00 86.31 101 GLU A CA 1
ATOM 822 C C . GLU A 1 101 ? 12.627 15.790 -22.753 1.00 86.31 101 GLU A C 1
ATOM 824 O O . GLU A 1 101 ? 13.780 16.172 -22.539 1.00 86.31 101 GLU A O 1
ATOM 829 N N . SER A 1 102 ? 11.963 16.015 -23.883 1.00 82.38 102 SER A N 1
ATOM 830 C CA . SER A 1 102 ? 12.452 16.845 -24.977 1.00 82.38 102 SER A CA 1
ATOM 831 C C . SER A 1 102 ? 11.577 18.091 -25.060 1.00 82.38 102 SER A C 1
ATOM 833 O O . SER A 1 102 ? 10.368 17.980 -25.284 1.00 82.38 102 SER A O 1
ATOM 835 N N . ASP A 1 103 ? 12.168 19.273 -24.911 1.00 81.56 103 ASP A N 1
ATOM 836 C CA . ASP A 1 103 ? 11.474 20.548 -25.106 1.00 81.56 103 ASP A CA 1
ATOM 837 C C . ASP A 1 103 ? 12.270 21.505 -26.012 1.00 81.56 103 ASP A C 1
ATOM 839 O O . ASP A 1 103 ? 13.250 21.131 -26.661 1.00 81.56 103 ASP A O 1
ATOM 843 N N . SER A 1 104 ? 11.844 22.769 -26.083 1.00 76.69 104 SER A N 1
ATOM 844 C CA . SER A 1 104 ? 12.529 23.802 -26.870 1.00 76.69 104 SER A CA 1
ATOM 845 C C . SER A 1 104 ? 13.958 24.123 -26.404 1.00 76.69 104 SER A C 1
ATOM 847 O O . SER A 1 104 ? 14.715 24.714 -27.170 1.00 76.69 104 SER A O 1
ATOM 849 N N . ALA A 1 105 ? 14.325 23.780 -25.166 1.00 73.44 105 ALA A N 1
ATOM 850 C CA . ALA A 1 105 ? 15.661 23.953 -24.598 1.00 73.44 105 ALA A CA 1
ATOM 851 C C . ALA A 1 105 ? 16.553 22.705 -24.768 1.00 73.44 105 ALA A C 1
ATOM 853 O O . ALA A 1 105 ? 17.758 22.782 -24.513 1.00 73.44 105 ALA A O 1
ATOM 854 N N . GLY A 1 106 ? 15.993 21.589 -25.245 1.00 79.44 106 GLY A N 1
ATOM 855 C CA . GLY A 1 106 ? 16.701 20.348 -25.556 1.00 79.44 106 GLY A CA 1
ATOM 856 C C . GLY A 1 106 ? 16.289 19.182 -24.657 1.00 79.44 106 GLY A C 1
ATOM 857 O O . GLY A 1 106 ? 15.212 19.171 -24.071 1.00 79.44 106 GLY A O 1
ATOM 858 N N . GLU A 1 107 ? 17.155 18.174 -24.571 1.00 87.12 107 GLU A N 1
ATOM 859 C CA . GLU A 1 107 ? 16.901 16.945 -23.811 1.00 87.12 107 GLU A CA 1
ATOM 860 C C . GLU A 1 107 ? 17.318 17.095 -22.338 1.00 87.12 107 GLU A C 1
ATOM 862 O O . GLU A 1 107 ? 18.482 17.402 -22.033 1.00 87.12 107 GLU A O 1
ATOM 867 N N . TYR A 1 108 ? 16.403 16.827 -21.403 1.00 82.56 108 TYR A N 1
ATOM 868 C CA . TYR A 1 108 ? 16.673 16.905 -19.964 1.00 82.56 108 TYR A CA 1
ATOM 869 C C . TYR A 1 108 ? 15.961 15.815 -19.159 1.00 82.56 108 TYR A C 1
ATOM 871 O O . TYR A 1 108 ? 14.928 15.286 -19.544 1.00 82.56 108 TYR A O 1
ATOM 879 N N . ILE A 1 109 ? 16.506 15.479 -17.988 1.00 85.44 109 ILE A N 1
ATOM 880 C CA . ILE A 1 109 ? 15.883 14.511 -17.078 1.00 85.44 109 ILE A CA 1
ATOM 881 C C . ILE A 1 109 ? 14.842 15.215 -16.201 1.00 85.44 109 ILE A C 1
ATOM 883 O O . ILE A 1 109 ? 15.196 16.102 -15.424 1.00 85.44 109 ILE A O 1
ATOM 887 N N . SER A 1 110 ? 13.580 14.782 -16.265 1.00 82.31 110 SER A N 1
ATOM 888 C CA . SER A 1 110 ? 12.460 15.409 -15.539 1.00 82.31 110 SER A CA 1
ATOM 889 C C . SER A 1 110 ? 12.442 15.108 -14.035 1.00 82.31 110 SER A C 1
ATOM 891 O O . SER A 1 110 ? 11.702 15.711 -13.261 1.00 82.31 110 SER A O 1
ATOM 893 N N . GLY A 1 111 ? 13.267 14.154 -13.593 1.00 79.69 111 GLY A N 1
ATOM 894 C CA . GLY A 1 111 ? 13.313 13.672 -12.211 1.00 79.69 111 GLY A CA 1
ATOM 895 C C . GLY A 1 111 ? 12.237 12.634 -11.882 1.00 79.69 111 GLY A C 1
ATOM 896 O O . GLY A 1 111 ? 12.362 11.929 -10.877 1.00 79.69 111 GLY A O 1
ATOM 897 N N . GLU A 1 112 ? 11.241 12.448 -12.750 1.00 86.31 112 GLU A N 1
ATOM 898 C CA . GLU A 1 112 ? 10.293 11.344 -12.636 1.00 86.31 112 GLU A CA 1
ATOM 899 C C . GLU A 1 112 ? 11.008 10.020 -12.895 1.00 86.31 112 GLU A C 1
ATOM 901 O O . GLU A 1 112 ? 11.808 9.902 -13.818 1.00 86.31 112 GLU A O 1
ATOM 906 N N . ARG A 1 113 ? 10.798 9.008 -12.053 1.00 88.88 113 ARG A N 1
ATOM 907 C CA . ARG A 1 113 ? 11.513 7.727 -12.190 1.00 88.88 113 ARG A CA 1
ATOM 908 C C . ARG A 1 113 ? 10.769 6.840 -13.174 1.00 88.88 113 ARG A C 1
ATOM 910 O O . ARG A 1 113 ? 9.545 6.843 -13.160 1.00 88.88 113 ARG A O 1
ATOM 917 N N . ILE A 1 114 ? 11.473 6.037 -13.964 1.00 91.88 114 ILE A N 1
ATOM 918 C CA . ILE A 1 114 ? 10.837 5.026 -14.822 1.00 91.88 114 ILE A CA 1
ATOM 919 C C . ILE A 1 114 ? 11.273 3.626 -14.412 1.00 91.88 114 ILE A C 1
ATOM 921 O O . ILE A 1 114 ? 12.396 3.403 -13.962 1.00 91.88 114 ILE A O 1
ATOM 925 N N . THR A 1 115 ? 10.358 2.670 -14.519 1.00 94.44 115 THR A N 1
ATOM 926 C CA . THR A 1 115 ? 10.563 1.305 -14.021 1.00 94.44 115 THR A CA 1
ATOM 927 C C . THR A 1 115 ? 9.787 0.307 -14.865 1.00 94.44 115 THR A C 1
ATOM 929 O O . THR A 1 115 ? 8.785 0.652 -15.486 1.00 94.44 115 THR A O 1
ATOM 932 N N . LEU A 1 116 ? 10.236 -0.946 -14.858 1.00 96.94 116 LEU A N 1
ATOM 933 C CA . LEU A 1 116 ? 9.477 -2.065 -15.397 1.00 96.94 116 LEU A CA 1
ATOM 934 C C . LEU A 1 116 ? 8.440 -2.523 -14.366 1.00 96.94 116 LEU A C 1
ATOM 936 O O . LEU A 1 116 ? 8.801 -2.846 -13.229 1.00 96.94 116 LEU A O 1
ATOM 940 N N . ALA A 1 117 ? 7.172 -2.606 -14.760 1.00 95.81 117 ALA A N 1
ATOM 941 C CA . ALA A 1 117 ? 6.085 -3.020 -13.880 1.00 95.81 117 ALA A CA 1
ATOM 942 C C . ALA A 1 117 ? 5.040 -3.884 -14.592 1.00 95.81 117 ALA A C 1
ATOM 944 O O . ALA A 1 117 ? 4.845 -3.791 -15.801 1.00 95.81 117 ALA A O 1
ATOM 945 N N . ILE A 1 118 ? 4.317 -4.678 -13.802 1.00 96.12 118 ILE A N 1
ATOM 946 C CA . ILE A 1 118 ? 3.007 -5.188 -14.203 1.00 96.12 118 ILE A CA 1
ATOM 947 C C . ILE A 1 118 ? 1.981 -4.103 -13.872 1.00 96.12 118 ILE A C 1
ATOM 949 O O . ILE A 1 118 ? 1.870 -3.667 -12.717 1.00 96.12 118 ILE A O 1
ATOM 953 N N . VAL A 1 119 ? 1.235 -3.674 -14.882 1.00 93.75 119 VAL A N 1
ATOM 954 C CA . VAL A 1 119 ? 0.212 -2.635 -14.796 1.00 93.75 119 VAL A CA 1
ATOM 955 C C . VAL A 1 119 ? -1.166 -3.292 -14.964 1.00 93.75 119 VAL A C 1
ATOM 957 O O . VAL A 1 119 ? -1.490 -3.784 -16.046 1.00 93.75 119 VAL A O 1
ATOM 960 N N . PRO A 1 120 ? -1.977 -3.359 -13.895 1.00 92.56 120 PRO A N 1
ATOM 961 C CA . PRO A 1 120 ? -3.326 -3.911 -13.965 1.00 92.56 120 PRO A CA 1
ATOM 962 C C . PRO A 1 120 ? -4.351 -2.859 -14.419 1.00 92.56 120 PRO A C 1
ATOM 964 O O . PRO A 1 120 ? -4.040 -1.679 -14.589 1.00 92.56 120 PRO A O 1
ATOM 967 N N . TYR A 1 121 ? -5.604 -3.284 -14.571 1.00 89.50 121 TYR A N 1
ATOM 968 C CA . TYR A 1 121 ? -6.743 -2.428 -14.914 1.00 89.50 121 TYR A CA 1
ATOM 969 C C . TYR A 1 121 ? -6.963 -1.274 -13.922 1.00 89.50 121 TYR A C 1
ATOM 971 O O . TYR A 1 121 ? -6.583 -1.328 -12.748 1.00 89.50 121 TYR A O 1
ATOM 979 N N . GLY A 1 122 ? -7.643 -0.225 -14.388 1.00 83.00 122 GLY A N 1
ATOM 980 C CA . GLY A 1 122 ? -7.957 0.962 -13.585 1.00 83.00 122 GLY A CA 1
ATOM 981 C C . GLY A 1 122 ? -6.802 1.956 -13.440 1.00 83.00 122 GLY A C 1
ATOM 982 O O . GLY A 1 122 ? -6.942 2.927 -12.702 1.00 83.00 122 GLY A O 1
ATOM 983 N N . ILE A 1 123 ? -5.686 1.728 -14.133 1.00 81.31 123 ILE A N 1
ATOM 984 C CA . ILE A 1 123 ? -4.660 2.739 -14.384 1.00 81.31 123 ILE A CA 1
ATOM 985 C C . ILE A 1 123 ? -5.052 3.517 -15.637 1.00 81.31 123 ILE A C 1
ATOM 987 O O . ILE A 1 123 ? -5.473 2.923 -16.626 1.00 81.31 123 ILE A O 1
ATOM 991 N N . ASN A 1 124 ? -4.949 4.842 -15.572 1.00 70.19 124 ASN A N 1
ATOM 992 C CA . ASN A 1 124 ? -5.235 5.705 -16.705 1.00 70.19 124 ASN A CA 1
ATOM 993 C C . ASN A 1 124 ? -4.067 5.643 -17.720 1.00 70.19 124 ASN A C 1
ATOM 995 O O . ASN A 1 124 ? -2.981 6.112 -17.375 1.00 70.19 124 ASN A O 1
ATOM 999 N N . PRO A 1 125 ? -4.280 5.120 -18.945 1.00 62.44 125 PRO A N 1
ATOM 1000 C CA . PRO A 1 125 ? -3.233 4.997 -19.955 1.00 62.44 125 PRO A CA 1
ATOM 1001 C C . PRO A 1 125 ? -2.871 6.333 -20.622 1.00 62.44 125 PRO A C 1
ATOM 1003 O O . PRO A 1 125 ? -1.846 6.417 -21.272 1.00 62.44 125 PRO A O 1
ATOM 1006 N N . TRP A 1 126 ? -3.653 7.408 -20.465 1.00 54.75 126 TRP A N 1
ATOM 1007 C CA . TRP A 1 126 ? -3.411 8.678 -21.172 1.00 54.75 126 TRP A CA 1
ATOM 1008 C C . TRP A 1 126 ? -2.070 9.354 -20.824 1.00 54.75 126 TRP A C 1
ATOM 1010 O O . TRP A 1 126 ? -1.613 10.214 -21.570 1.00 54.75 126 TRP A O 1
ATOM 1020 N N . TYR A 1 127 ? -1.439 8.968 -19.712 1.00 57.91 127 TYR A N 1
ATOM 1021 C CA . TYR A 1 127 ? -0.146 9.500 -19.261 1.00 57.91 127 TYR A CA 1
ATOM 1022 C C . TYR A 1 127 ? 1.024 8.533 -19.486 1.00 57.91 127 TYR A C 1
ATOM 1024 O O . TYR A 1 127 ? 2.153 8.834 -19.111 1.00 57.91 127 TYR A O 1
ATOM 1032 N N . GLU A 1 128 ? 0.766 7.356 -20.055 1.00 70.38 128 GLU A N 1
ATOM 1033 C CA . GLU A 1 128 ? 1.755 6.294 -20.206 1.00 70.38 128 GLU A CA 1
ATOM 1034 C C . GLU A 1 128 ? 1.615 5.723 -21.615 1.00 70.38 128 GLU A C 1
ATOM 1036 O O . GLU A 1 128 ? 0.530 5.307 -21.992 1.00 70.38 128 GLU A O 1
ATOM 1041 N N . PHE A 1 129 ? 2.679 5.719 -22.419 1.00 83.88 129 PHE A N 1
ATOM 1042 C CA . PHE A 1 129 ? 2.628 5.244 -23.808 1.00 83.88 129 PHE A CA 1
ATOM 1043 C C . PHE A 1 129 ? 2.229 3.762 -23.857 1.00 83.88 129 PHE A C 1
ATOM 1045 O O . PHE A 1 129 ? 3.086 2.898 -23.750 1.00 83.88 129 PHE A O 1
ATOM 1052 N N . MET A 1 130 ? 0.940 3.452 -23.916 1.00 85.25 130 MET A N 1
ATOM 1053 C CA . MET A 1 130 ? 0.377 2.121 -23.687 1.00 85.25 130 MET A CA 1
ATOM 1054 C C . MET A 1 130 ? -0.593 1.777 -24.808 1.00 85.25 130 MET A C 1
ATOM 1056 O O . MET A 1 130 ? -1.385 2.634 -25.201 1.00 85.25 130 MET A O 1
ATOM 1060 N N . ASP A 1 131 ? -0.608 0.514 -25.249 1.00 84.12 131 ASP A N 1
ATOM 1061 C CA . ASP A 1 131 ? -1.606 0.058 -26.223 1.00 84.12 131 ASP A CA 1
ATOM 1062 C C . ASP A 1 131 ? -3.006 0.116 -25.585 1.00 84.12 131 ASP A C 1
ATOM 1064 O O . ASP A 1 131 ? -3.345 -0.653 -24.671 1.00 84.12 131 ASP A O 1
ATOM 1068 N N . THR A 1 132 ? -3.813 1.079 -26.028 1.00 82.88 132 THR A N 1
ATOM 1069 C CA . THR A 1 132 ? -5.182 1.299 -25.538 1.00 82.88 132 THR A CA 1
ATOM 1070 C C . THR A 1 132 ? -6.199 0.354 -26.173 1.00 82.88 132 THR A C 1
ATOM 1072 O O . THR A 1 132 ? -7.313 0.238 -25.662 1.00 82.88 132 THR A O 1
ATOM 1075 N N . ASN A 1 133 ? -5.819 -0.364 -27.235 1.00 85.38 133 ASN A N 1
ATOM 1076 C CA . ASN A 1 133 ? -6.662 -1.365 -27.887 1.00 85.38 133 ASN A CA 1
ATOM 1077 C C . ASN A 1 133 ? -6.605 -2.720 -27.166 1.00 85.38 133 ASN A C 1
ATOM 1079 O O . ASN A 1 133 ? -7.462 -3.580 -27.380 1.00 85.38 133 ASN A O 1
ATOM 1083 N N . GLU A 1 134 ? -5.608 -2.925 -26.304 1.00 87.06 134 GLU A N 1
ATOM 1084 C CA . GLU A 1 134 ? -5.466 -4.143 -25.515 1.00 87.06 134 GLU A CA 1
ATOM 1085 C C . GLU A 1 134 ? -6.409 -4.190 -24.314 1.00 87.06 134 GLU A C 1
ATOM 1087 O O . GLU A 1 134 ? -6.452 -3.288 -23.470 1.00 87.06 134 GLU A O 1
ATOM 1092 N N . LYS A 1 135 ? -7.118 -5.316 -24.180 1.00 88.06 135 LYS A N 1
ATOM 1093 C CA . LYS A 1 135 ? -7.998 -5.567 -23.038 1.00 88.06 135 LYS A CA 1
ATOM 1094 C C . LYS A 1 135 ? -7.173 -5.839 -21.781 1.00 88.06 135 LYS A C 1
ATOM 1096 O O . LYS A 1 135 ? -6.405 -6.802 -21.728 1.00 88.06 135 LYS A O 1
ATOM 1101 N N . VAL A 1 136 ? -7.407 -5.031 -20.751 1.00 90.94 136 VAL A N 1
ATOM 1102 C CA . VAL A 1 136 ? -6.876 -5.216 -19.396 1.00 90.94 136 VAL A CA 1
ATOM 1103 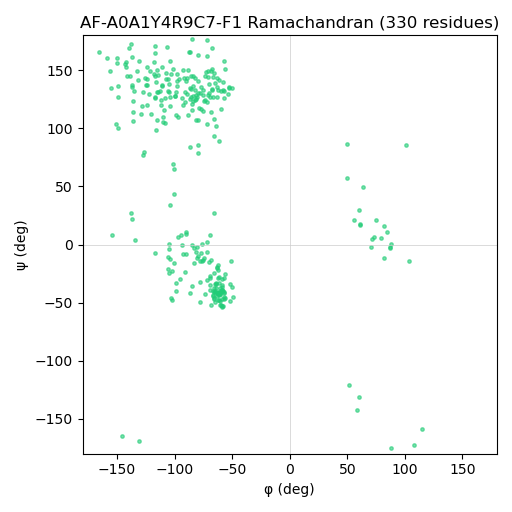C C . VAL A 1 136 ? -8.047 -5.307 -18.430 1.00 90.94 136 VAL A C 1
ATOM 1105 O O . VAL A 1 136 ? -8.926 -4.446 -18.432 1.00 90.94 136 VAL A O 1
ATOM 1108 N N . ASP A 1 137 ? -8.050 -6.334 -17.592 1.00 94.44 137 ASP A N 1
ATOM 1109 C CA . ASP A 1 137 ? -9.081 -6.571 -16.584 1.00 94.44 137 ASP A CA 1
ATOM 1110 C C . ASP A 1 137 ? -8.462 -7.210 -15.329 1.00 94.44 137 ASP A C 1
ATOM 1112 O O . ASP A 1 137 ? -7.251 -7.138 -15.106 1.00 94.44 137 ASP A O 1
ATOM 1116 N N . GLU A 1 138 ? -9.287 -7.767 -14.448 1.00 96.06 138 GLU A N 1
ATOM 1117 C CA . GLU A 1 138 ? -8.813 -8.375 -13.205 1.00 96.06 138 GLU A CA 1
ATOM 1118 C C . GLU A 1 138 ? -8.042 -9.686 -13.391 1.00 96.06 138 GLU A C 1
ATOM 1120 O O . GLU A 1 138 ? -7.310 -10.089 -12.484 1.00 96.06 138 GLU A O 1
ATOM 1125 N N . HIS A 1 139 ? -8.136 -10.292 -14.573 1.00 97.06 139 HIS A N 1
ATOM 1126 C CA . HIS A 1 139 ? -7.462 -11.529 -14.944 1.00 97.06 139 HIS A CA 1
ATOM 1127 C C . HIS A 1 139 ? -6.277 -11.296 -15.885 1.00 97.06 139 HIS A C 1
ATOM 1129 O O . HIS A 1 139 ? -5.331 -12.078 -15.884 1.00 97.06 139 HIS A O 1
ATOM 1135 N N . ARG A 1 140 ? -6.268 -10.194 -16.639 1.00 95.62 140 ARG A N 1
ATOM 1136 C CA . ARG A 1 140 ? -5.220 -9.892 -17.620 1.00 95.62 140 ARG A CA 1
ATOM 1137 C C . ARG A 1 140 ? -4.566 -8.540 -17.366 1.00 95.62 140 ARG A C 1
ATOM 1139 O O . ARG A 1 140 ? -5.229 -7.506 -17.421 1.00 95.62 140 ARG A O 1
ATOM 1146 N N . ALA A 1 141 ? -3.254 -8.544 -17.137 1.00 95.88 141 ALA A N 1
ATOM 1147 C CA . ALA A 1 141 ? -2.441 -7.345 -16.925 1.00 95.88 141 ALA A CA 1
ATOM 1148 C C . ALA A 1 141 ? -1.370 -7.171 -18.016 1.00 95.88 141 ALA A C 1
ATOM 1150 O O . ALA A 1 141 ? -1.054 -8.107 -18.748 1.00 95.88 141 ALA A O 1
ATOM 1151 N N . ARG A 1 142 ? -0.781 -5.976 -18.112 1.00 95.12 142 ARG A N 1
ATOM 1152 C CA . ARG A 1 142 ? 0.311 -5.687 -19.058 1.00 95.12 142 ARG A CA 1
ATOM 1153 C C . ARG A 1 142 ? 1.653 -5.594 -18.344 1.00 95.12 142 ARG A C 1
ATOM 1155 O O . ARG A 1 142 ? 1.723 -5.057 -17.242 1.00 95.12 142 ARG A O 1
ATOM 1162 N N . LEU A 1 143 ? 2.718 -6.087 -18.962 1.00 96.44 143 LEU A N 1
ATOM 1163 C CA . LEU A 1 143 ? 4.098 -5.799 -18.585 1.00 96.44 143 LEU A CA 1
ATOM 1164 C C . LEU A 1 143 ? 4.565 -4.602 -19.416 1.00 9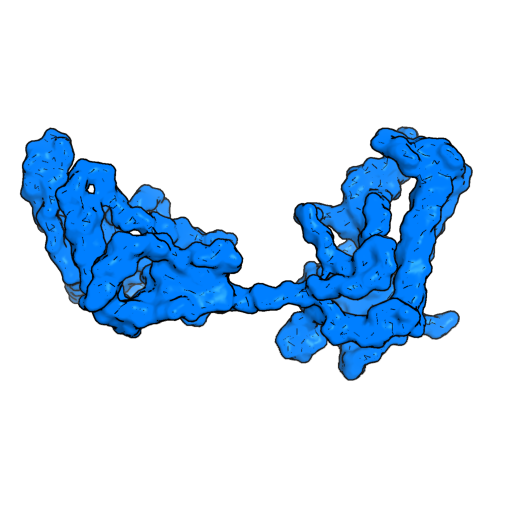6.44 143 LEU A C 1
ATOM 1166 O O . LEU A 1 143 ? 4.570 -4.688 -20.640 1.00 96.44 143 LEU A O 1
ATOM 1170 N N . ALA A 1 144 ? 4.943 -3.510 -18.754 1.00 95.44 144 ALA A N 1
ATOM 1171 C CA . ALA A 1 144 ? 5.253 -2.238 -19.403 1.00 95.44 144 ALA A CA 1
ATOM 1172 C C . ALA A 1 144 ? 6.308 -1.434 -18.622 1.00 95.44 144 ALA A C 1
ATOM 1174 O O . ALA A 1 144 ? 6.520 -1.643 -17.421 1.00 95.44 144 ALA A O 1
ATOM 1175 N N . ILE A 1 145 ? 6.951 -0.487 -19.303 1.00 94.94 145 ILE A N 1
ATOM 1176 C CA . ILE A 1 145 ? 7.685 0.620 -18.687 1.00 94.94 145 ILE A CA 1
ATOM 1177 C C . ILE A 1 145 ? 6.666 1.688 -18.275 1.00 94.94 145 ILE A C 1
ATOM 1179 O O . ILE A 1 145 ? 5.800 2.081 -19.055 1.00 94.94 145 ILE A O 1
ATOM 1183 N N . THR A 1 146 ? 6.762 2.141 -17.029 1.00 91.88 146 THR A N 1
ATOM 1184 C CA . THR A 1 146 ? 5.827 3.090 -16.405 1.00 91.88 146 THR A CA 1
ATOM 1185 C C . THR A 1 146 ? 6.589 4.199 -15.693 1.00 91.88 146 THR A C 1
ATOM 1187 O O . THR A 1 146 ? 7.698 3.977 -15.187 1.00 91.88 146 THR A O 1
ATOM 1190 N N . ILE A 1 147 ? 5.979 5.383 -15.641 1.00 89.25 147 ILE A N 1
ATOM 1191 C CA . ILE A 1 147 ? 6.476 6.534 -14.891 1.00 89.25 147 ILE A CA 1
ATOM 1192 C C . ILE A 1 147 ? 5.988 6.429 -13.440 1.00 89.25 147 ILE A C 1
ATOM 1194 O O . ILE A 1 147 ? 4.829 6.130 -13.151 1.00 89.25 147 ILE A O 1
ATOM 1198 N N . VAL A 1 148 ? 6.894 6.658 -12.495 1.00 86.12 148 VAL A N 1
ATOM 1199 C CA . VAL A 1 148 ? 6.644 6.595 -11.057 1.00 86.12 148 VAL A CA 1
ATOM 1200 C C . VAL A 1 148 ? 6.644 8.001 -10.478 1.00 86.12 148 VAL A C 1
ATOM 1202 O O . VAL A 1 148 ? 7.703 8.567 -10.191 1.00 86.12 148 VAL A O 1
ATOM 1205 N N . SER A 1 149 ? 5.444 8.496 -10.185 1.00 75.25 149 SER A N 1
ATOM 1206 C CA . SER A 1 149 ? 5.230 9.794 -9.538 1.00 75.25 149 SER A CA 1
ATOM 1207 C C . SER A 1 149 ? 4.572 9.603 -8.163 1.00 75.25 149 SER A C 1
ATOM 1209 O O . SER A 1 149 ? 3.735 8.723 -7.959 1.00 75.25 149 SER A O 1
ATOM 1211 N N . GLY A 1 150 ? 5.002 10.381 -7.163 1.00 68.38 150 GLY A N 1
ATOM 1212 C CA . GLY A 1 150 ? 4.422 10.363 -5.808 1.00 68.38 150 GLY A CA 1
ATOM 1213 C C . GLY A 1 150 ? 4.752 9.143 -4.927 1.00 68.38 150 GLY A C 1
ATOM 1214 O O . GLY A 1 150 ? 4.231 9.032 -3.816 1.00 68.38 150 GLY A O 1
ATOM 1215 N N . VAL A 1 151 ? 5.632 8.230 -5.358 1.00 71.25 151 VAL A N 1
ATOM 1216 C CA . VAL A 1 151 ? 6.023 7.043 -4.571 1.00 71.25 151 VAL A CA 1
ATOM 1217 C C . VAL A 1 151 ? 7.348 7.277 -3.844 1.00 71.25 151 VAL A C 1
ATOM 1219 O O . VAL A 1 151 ? 8.415 7.307 -4.451 1.00 71.25 151 VAL A O 1
ATOM 1222 N N . ARG A 1 152 ? 7.301 7.371 -2.506 1.00 70.00 152 ARG A N 1
ATOM 1223 C CA . ARG A 1 152 ? 8.490 7.634 -1.667 1.00 70.00 152 ARG A CA 1
ATOM 1224 C C . ARG A 1 152 ? 9.546 6.522 -1.729 1.00 70.00 152 ARG A C 1
ATOM 1226 O O . ARG A 1 152 ? 10.735 6.800 -1.604 1.00 70.00 152 ARG A O 1
ATOM 1233 N N . LYS A 1 153 ? 9.126 5.259 -1.862 1.00 80.19 153 LYS A N 1
ATOM 1234 C CA . LYS A 1 153 ? 10.030 4.103 -1.930 1.00 80.19 153 LYS A CA 1
ATOM 1235 C C . LYS A 1 153 ? 9.445 2.992 -2.796 1.00 80.19 153 LYS A C 1
ATOM 1237 O O . LYS A 1 153 ? 8.325 2.548 -2.557 1.00 80.19 153 LYS A O 1
ATOM 1242 N N . LEU A 1 154 ? 10.234 2.545 -3.769 1.00 82.62 154 LEU A N 1
ATOM 1243 C CA . LEU A 1 154 ? 9.931 1.407 -4.631 1.00 82.62 154 LEU A CA 1
ATOM 1244 C C . LEU A 1 154 ? 10.453 0.111 -4.008 1.00 82.62 154 LEU A C 1
ATOM 1246 O O . LEU A 1 154 ? 11.525 0.086 -3.401 1.00 82.62 154 LEU A O 1
ATOM 1250 N N . TYR A 1 155 ? 9.687 -0.960 -4.187 1.00 87.94 155 TYR A N 1
ATOM 1251 C CA . TYR A 1 155 ? 10.046 -2.319 -3.789 1.00 87.94 155 TYR A CA 1
ATOM 1252 C C . TYR A 1 155 ? 9.876 -3.233 -5.009 1.00 87.94 155 TYR A C 1
ATOM 1254 O O . TYR A 1 155 ? 8.835 -3.879 -5.128 1.00 87.94 155 TYR A O 1
ATOM 1262 N N . PRO A 1 156 ? 10.826 -3.209 -5.963 1.00 94.06 156 PRO A N 1
ATOM 1263 C CA . PRO A 1 156 ? 10.747 -4.034 -7.161 1.00 94.06 156 PRO A CA 1
ATOM 1264 C C . PRO A 1 156 ? 10.982 -5.514 -6.840 1.00 94.06 156 PRO A C 1
ATOM 1266 O O . PRO A 1 156 ? 11.735 -5.843 -5.922 1.00 94.06 156 PRO A O 1
ATOM 1269 N N . LEU A 1 157 ? 10.357 -6.408 -7.613 1.00 96.50 157 LEU A N 1
ATOM 1270 C CA . LEU A 1 157 ? 10.543 -7.857 -7.490 1.00 96.50 157 LEU A CA 1
ATOM 1271 C C . LEU A 1 157 ? 12.009 -8.267 -7.647 1.00 96.50 157 LEU A C 1
ATOM 1273 O O . LEU A 1 157 ? 12.479 -9.144 -6.933 1.00 96.50 157 LEU A O 1
ATOM 1277 N N . LEU A 1 158 ? 12.724 -7.657 -8.585 1.00 96.38 158 LEU A N 1
ATOM 1278 C CA . LEU A 1 158 ? 14.130 -7.914 -8.856 1.00 96.38 158 LEU A CA 1
ATOM 1279 C C . LEU A 1 158 ? 14.971 -6.757 -8.319 1.00 96.38 158 LEU A C 1
ATOM 1281 O O . LEU A 1 158 ? 14.661 -5.587 -8.553 1.00 96.38 158 LEU A O 1
ATOM 1285 N N . ASP A 1 159 ? 16.035 -7.077 -7.585 1.00 92.88 159 ASP A N 1
ATOM 1286 C CA . ASP A 1 159 ? 17.061 -6.089 -7.247 1.00 92.88 159 ASP A CA 1
ATOM 1287 C C . ASP A 1 159 ? 17.915 -5.733 -8.479 1.00 92.88 159 ASP A C 1
ATOM 1289 O O . ASP A 1 159 ? 17.772 -6.311 -9.559 1.00 92.88 159 ASP A O 1
ATOM 1293 N N . ARG A 1 160 ? 18.845 -4.781 -8.326 1.00 90.75 160 ARG A N 1
ATOM 1294 C CA . ARG A 1 160 ? 19.749 -4.372 -9.418 1.00 90.75 160 ARG A CA 1
ATOM 1295 C C . ARG A 1 160 ? 20.665 -5.498 -9.914 1.00 90.75 160 ARG A C 1
ATOM 1297 O O . ARG A 1 160 ? 21.138 -5.420 -11.039 1.00 90.75 160 ARG A O 1
ATOM 1304 N N . GLY A 1 161 ? 20.902 -6.525 -9.096 1.00 92.69 161 GLY A N 1
ATOM 1305 C CA . GLY A 1 161 ? 21.632 -7.742 -9.457 1.00 92.69 161 GLY A CA 1
ATOM 1306 C C . GLY A 1 161 ? 20.733 -8.858 -10.005 1.00 92.69 161 GLY A C 1
ATOM 1307 O O . GLY A 1 161 ? 21.190 -9.993 -10.132 1.00 92.69 161 GLY A O 1
ATOM 1308 N N . LEU A 1 162 ? 19.465 -8.558 -10.311 1.00 93.44 162 LEU A N 1
ATOM 1309 C CA . LEU A 1 162 ? 18.453 -9.491 -10.812 1.00 93.44 162 LEU A CA 1
ATOM 1310 C C . LEU A 1 162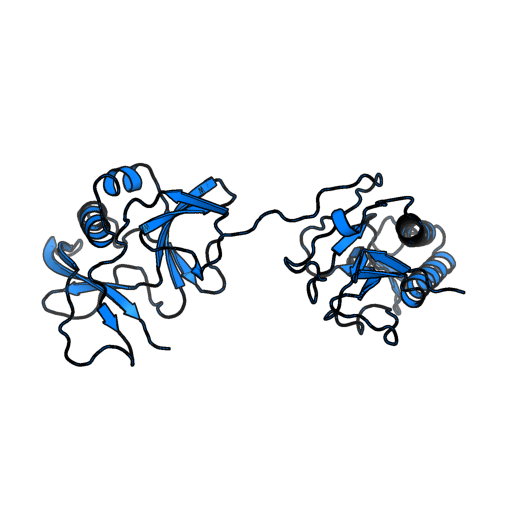 ? 18.159 -10.664 -9.861 1.00 93.44 162 LEU A C 1
ATOM 1312 O O . LEU A 1 162 ? 17.799 -11.760 -10.310 1.00 93.44 162 LEU A O 1
ATOM 1316 N N . LYS A 1 163 ? 18.311 -10.447 -8.551 1.00 94.62 163 LYS A N 1
ATOM 1317 C CA . LYS A 1 163 ? 17.885 -11.383 -7.505 1.00 94.62 163 LYS A CA 1
ATOM 1318 C C . LYS A 1 163 ? 16.450 -11.091 -7.089 1.00 94.62 163 LYS A C 1
ATOM 1320 O O . LYS A 1 163 ? 16.046 -9.936 -6.970 1.00 94.62 163 LYS A O 1
ATOM 1325 N N . ILE A 1 164 ? 15.692 -12.156 -6.844 1.00 94.19 164 ILE A N 1
ATOM 1326 C CA . ILE A 1 164 ? 14.295 -12.079 -6.412 1.00 94.19 164 ILE A CA 1
ATOM 1327 C C . ILE A 1 164 ? 14.225 -11.551 -4.974 1.00 94.19 164 ILE A C 1
ATOM 1329 O O . ILE A 1 164 ? 14.897 -12.057 -4.076 1.00 94.19 164 ILE A O 1
ATOM 1333 N N . GLN A 1 165 ? 13.370 -10.557 -4.762 1.00 91.19 165 GLN A N 1
ATOM 1334 C CA . GLN A 1 165 ? 13.041 -9.945 -3.483 1.00 91.19 165 GLN A CA 1
ATOM 1335 C C . GLN A 1 165 ? 11.604 -10.294 -3.086 1.00 91.19 165 GLN A C 1
ATOM 1337 O O . GLN A 1 165 ? 10.731 -10.502 -3.929 1.00 91.19 165 GLN A O 1
ATOM 1342 N N . ASN A 1 166 ? 11.326 -10.314 -1.783 1.00 85.56 166 ASN A N 1
ATOM 1343 C CA . ASN A 1 166 ? 9.960 -10.487 -1.306 1.00 85.56 166 ASN A CA 1
ATOM 1344 C C . ASN A 1 166 ? 9.197 -9.154 -1.355 1.00 85.56 166 ASN A C 1
ATOM 1346 O O . ASN A 1 166 ? 9.419 -8.275 -0.521 1.00 85.56 166 ASN A O 1
ATOM 1350 N N . ILE A 1 167 ? 8.272 -9.037 -2.307 1.00 87.62 167 ILE A N 1
ATOM 1351 C CA . ILE A 1 167 ? 7.421 -7.851 -2.494 1.00 87.62 167 ILE A CA 1
ATOM 1352 C C . ILE A 1 167 ? 5.979 -8.051 -2.015 1.00 87.62 167 ILE A C 1
ATOM 1354 O O . ILE A 1 167 ? 5.180 -7.110 -2.020 1.00 87.62 167 ILE A O 1
ATOM 1358 N N . LYS A 1 168 ? 5.625 -9.260 -1.560 1.00 77.56 168 LYS A N 1
ATOM 1359 C CA . LYS A 1 168 ? 4.320 -9.527 -0.954 1.00 77.56 168 LYS A CA 1
ATOM 1360 C C . LYS A 1 168 ? 4.285 -8.857 0.419 1.00 77.56 168 LYS A C 1
ATOM 1362 O O . LYS A 1 168 ? 4.871 -9.335 1.390 1.00 77.56 168 LYS A O 1
ATOM 1367 N N . THR A 1 169 ? 3.596 -7.721 0.517 1.00 61.84 169 THR A N 1
ATOM 1368 C CA . THR A 1 169 ? 3.367 -7.044 1.799 1.00 61.84 169 THR A CA 1
ATOM 1369 C C . THR A 1 169 ? 2.517 -7.939 2.702 1.00 61.84 169 THR A C 1
ATOM 1371 O O . THR A 1 169 ? 1.305 -8.006 2.531 1.00 61.84 169 THR A O 1
ATOM 1374 N N . LYS A 1 170 ? 3.152 -8.610 3.672 1.00 51.09 170 LYS A N 1
ATOM 1375 C CA . LYS A 1 170 ? 2.501 -9.476 4.675 1.00 51.09 170 LYS A CA 1
ATOM 1376 C C . LYS A 1 170 ? 1.697 -8.735 5.751 1.00 51.09 170 LYS A C 1
ATOM 1378 O O . LYS A 1 170 ? 1.192 -9.373 6.664 1.00 51.09 170 LYS A O 1
ATOM 1383 N N . SER A 1 171 ? 1.583 -7.410 5.709 1.00 54.25 171 SER A N 1
ATOM 1384 C CA . SER A 1 171 ? 0.773 -6.701 6.702 1.00 54.25 171 SER A CA 1
ATOM 1385 C C . SER A 1 171 ? -0.705 -6.792 6.329 1.00 54.25 171 SER A C 1
ATOM 1387 O O . SER A 1 171 ? -1.271 -5.841 5.790 1.00 54.25 171 SER A O 1
ATOM 1389 N N . THR A 1 172 ? -1.327 -7.937 6.610 1.00 67.75 172 THR A N 1
ATOM 1390 C CA . THR A 1 172 ? -2.750 -7.970 6.945 1.00 67.75 172 THR A CA 1
ATOM 1391 C C . THR A 1 172 ? -2.882 -7.232 8.259 1.00 67.75 172 THR A C 1
ATOM 1393 O O . THR A 1 172 ? -2.637 -7.787 9.325 1.00 67.75 172 THR A O 1
ATOM 1396 N N . TYR A 1 173 ? -3.160 -5.937 8.167 1.00 85.62 173 TYR A N 1
ATOM 1397 C CA . TYR A 1 173 ? -3.656 -5.238 9.331 1.00 85.62 173 TYR A CA 1
ATOM 1398 C C . TYR A 1 173 ? -4.999 -5.854 9.714 1.00 85.62 173 TYR A C 1
ATOM 1400 O O . TYR A 1 173 ? -5.765 -6.243 8.827 1.00 85.62 173 TYR A O 1
ATOM 1408 N N . ILE A 1 174 ? -5.267 -5.950 11.010 1.00 87.06 174 ILE A N 1
ATOM 1409 C CA . ILE A 1 174 ? -6.606 -6.275 11.498 1.00 87.06 174 ILE A CA 1
ATOM 1410 C C . ILE A 1 174 ? -7.546 -5.203 10.944 1.00 87.06 174 ILE A C 1
ATOM 1412 O O . ILE A 1 174 ? -7.201 -4.013 10.950 1.00 87.06 174 ILE A O 1
ATOM 1416 N N . LYS A 1 175 ? -8.685 -5.613 10.380 1.00 85.31 175 LYS A N 1
ATOM 1417 C CA . LYS A 1 175 ? -9.644 -4.643 9.857 1.00 85.31 175 LYS A CA 1
ATOM 1418 C C . LYS A 1 175 ? -10.251 -3.864 11.017 1.00 85.31 175 LYS A C 1
ATOM 1420 O O . LYS A 1 175 ? -10.413 -4.398 12.107 1.00 85.31 175 LYS A O 1
ATOM 1425 N N . GLN A 1 176 ? -10.643 -2.620 10.761 1.00 83.00 176 GLN A N 1
ATOM 1426 C CA . GLN A 1 176 ? -11.250 -1.782 11.794 1.00 83.00 176 GLN A CA 1
ATOM 1427 C C . GLN A 1 176 ? -12.528 -2.408 12.377 1.00 83.00 176 GLN A C 1
ATOM 1429 O O . GLN A 1 176 ? -12.730 -2.342 13.583 1.00 83.00 176 GLN A O 1
ATOM 1434 N N . GLU A 1 177 ? -13.350 -3.032 11.528 1.00 81.31 177 GLU A N 1
ATOM 1435 C CA . GLU A 1 177 ? -14.599 -3.716 11.906 1.00 81.31 177 GLU A CA 1
ATOM 1436 C C . GLU A 1 177 ? -14.386 -4.924 12.833 1.00 81.31 177 GLU A C 1
ATOM 1438 O O . GLU A 1 177 ? -15.300 -5.312 13.552 1.00 81.31 177 GLU A O 1
ATOM 1443 N N . ASP A 1 178 ? -13.172 -5.481 12.858 1.00 87.44 178 ASP A N 1
ATOM 1444 C CA . ASP A 1 178 ? -12.822 -6.625 13.703 1.00 87.44 178 ASP A CA 1
ATOM 1445 C C . ASP A 1 178 ? -12.295 -6.192 15.088 1.00 87.44 178 ASP A C 1
ATOM 1447 O O . ASP A 1 178 ? -12.075 -7.041 15.957 1.00 87.44 178 ASP A O 1
ATOM 1451 N N . LEU A 1 179 ? -12.054 -4.890 15.308 1.00 90.31 179 LEU A N 1
ATOM 1452 C CA . LEU A 1 179 ? -11.536 -4.380 16.579 1.00 90.31 179 LEU A CA 1
ATOM 1453 C C . LEU A 1 179 ? -12.637 -4.312 17.639 1.00 90.31 179 LEU A C 1
ATOM 1455 O O . LEU A 1 179 ? -13.727 -3.795 17.401 1.00 90.31 179 LEU A O 1
ATOM 1459 N N . LYS A 1 180 ? -12.315 -4.767 18.850 1.00 93.38 180 LYS A N 1
ATOM 1460 C CA . LYS A 1 180 ? -13.253 -4.847 19.974 1.00 93.38 180 LYS A CA 1
ATOM 1461 C C . LYS A 1 180 ? -12.869 -3.858 21.069 1.00 93.38 180 LYS A C 1
ATOM 1463 O O . LYS A 1 180 ? -11.728 -3.912 21.541 1.00 93.38 180 LYS A O 1
ATOM 1468 N N . PRO A 1 181 ? -13.771 -2.952 21.489 1.00 92.31 181 PRO A N 1
ATOM 1469 C CA . PRO A 1 181 ? -13.524 -2.115 22.655 1.00 92.31 181 PRO A CA 1
ATOM 1470 C C . PRO A 1 181 ? -13.154 -2.981 23.861 1.00 92.31 181 PRO A C 1
ATOM 1472 O O . PRO A 1 181 ? -13.842 -3.955 24.159 1.00 92.31 181 PRO A O 1
ATOM 1475 N N . GLY A 1 182 ? -12.054 -2.642 24.529 1.00 93.38 182 GLY A N 1
ATOM 1476 C CA . GLY A 1 182 ? -11.542 -3.384 25.682 1.00 93.38 182 GLY A CA 1
ATOM 1477 C C . GLY A 1 182 ? -10.338 -4.267 25.369 1.00 93.38 182 GLY A C 1
ATOM 1478 O O . GLY A 1 182 ? -9.621 -4.650 26.294 1.00 93.38 182 GLY A O 1
ATOM 1479 N N . ALA A 1 183 ? -10.062 -4.514 24.085 1.00 96.44 183 ALA A N 1
ATOM 1480 C CA . ALA A 1 183 ? -8.899 -5.266 23.644 1.00 96.44 183 ALA A CA 1
ATOM 1481 C C . ALA A 1 183 ? -7.658 -4.388 23.421 1.00 96.44 183 ALA A C 1
ATOM 1483 O O . ALA A 1 183 ? -7.735 -3.202 23.079 1.00 96.44 183 ALA A O 1
ATOM 1484 N N . ILE A 1 184 ? -6.490 -4.996 23.626 1.00 97.19 184 ILE A N 1
ATOM 1485 C CA . ILE A 1 184 ? -5.176 -4.416 23.377 1.00 97.19 184 ILE A CA 1
ATOM 1486 C C . ILE A 1 184 ? -4.661 -4.929 22.038 1.00 97.19 184 ILE A C 1
ATOM 1488 O O . ILE A 1 184 ? -4.565 -6.132 21.798 1.00 97.19 184 ILE A O 1
ATOM 1492 N N . TYR A 1 185 ? -4.268 -3.992 21.184 1.00 96.75 185 TYR A N 1
ATOM 1493 C CA . TYR A 1 185 ? -3.725 -4.271 19.866 1.00 96.75 185 TYR A CA 1
ATOM 1494 C C . TYR A 1 185 ? -2.326 -3.695 19.707 1.00 96.75 185 TYR A C 1
ATOM 1496 O O . TYR A 1 185 ? -1.991 -2.640 20.257 1.00 96.75 185 TYR A O 1
ATOM 1504 N N . LYS A 1 186 ? -1.509 -4.368 18.899 1.00 95.88 186 LYS A N 1
ATOM 1505 C CA . LYS A 1 186 ? -0.115 -3.994 18.664 1.00 95.88 186 LYS A CA 1
ATOM 1506 C C . LYS A 1 186 ? 0.104 -3.514 17.240 1.00 95.88 186 LYS A C 1
ATOM 1508 O O . LYS A 1 186 ? -0.310 -4.138 16.261 1.00 95.88 186 LYS A O 1
ATOM 1513 N N . GLU A 1 187 ? 0.778 -2.379 17.116 1.00 93.38 187 GLU A N 1
ATOM 1514 C CA . GLU A 1 187 ? 1.235 -1.851 15.834 1.00 93.38 187 GLU A CA 1
ATOM 1515 C C . GLU A 1 187 ? 2.521 -2.555 15.378 1.00 93.38 187 GLU A C 1
ATOM 1517 O O . GLU A 1 187 ? 3.268 -3.127 16.170 1.00 93.38 187 GLU A O 1
ATOM 1522 N N . LYS A 1 188 ? 2.865 -2.432 14.091 1.00 87.88 188 LYS A N 1
ATOM 1523 C CA . LYS A 1 188 ? 4.128 -2.969 13.545 1.00 87.88 188 LYS A CA 1
ATOM 1524 C C . LYS A 1 188 ? 5.383 -2.445 14.265 1.00 87.88 188 LYS A C 1
ATOM 1526 O O . LYS A 1 188 ? 6.412 -3.110 14.254 1.00 87.88 188 LYS A O 1
ATOM 1531 N N . SER A 1 189 ? 5.299 -1.265 14.882 1.00 89.12 189 SER A N 1
ATOM 1532 C CA . SER A 1 189 ? 6.361 -0.677 15.710 1.00 89.12 189 SER A CA 1
ATOM 1533 C C . SER A 1 189 ? 6.611 -1.433 17.023 1.00 89.12 189 SER A C 1
ATOM 1535 O O . SER A 1 189 ? 7.599 -1.161 17.69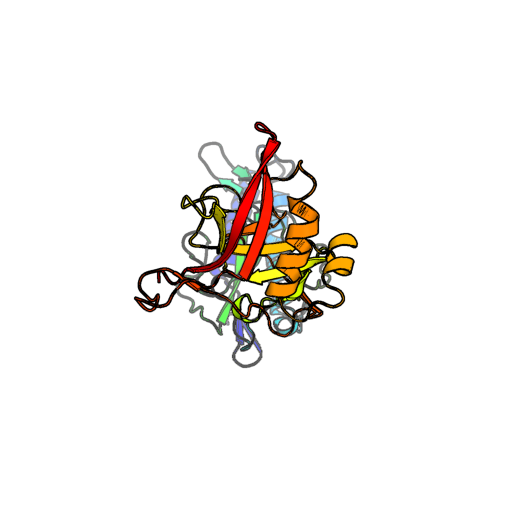5 1.00 89.12 189 SER A O 1
ATOM 1537 N N . GLY A 1 190 ? 5.712 -2.343 17.410 1.00 90.44 190 GLY A N 1
ATOM 1538 C CA . GLY A 1 190 ? 5.695 -2.998 18.714 1.00 90.44 190 GLY A CA 1
ATOM 1539 C C . GLY A 1 190 ? 4.927 -2.228 19.791 1.00 90.44 190 GLY A C 1
ATOM 1540 O O . GLY A 1 190 ? 4.810 -2.723 20.906 1.00 90.44 190 GLY A O 1
ATOM 1541 N N . THR A 1 191 ? 4.391 -1.042 19.484 1.00 95.25 191 THR A N 1
ATOM 1542 C CA . THR A 1 191 ? 3.610 -0.255 20.452 1.00 95.25 191 THR A CA 1
ATOM 1543 C C . THR A 1 191 ? 2.213 -0.846 20.638 1.00 95.25 191 THR A C 1
ATOM 1545 O O . THR A 1 191 ? 1.526 -1.115 19.652 1.00 95.25 191 THR A O 1
ATOM 1548 N N . GLU A 1 192 ? 1.792 -1.000 21.894 1.00 97.19 192 GLU A N 1
ATOM 1549 C CA . GLU A 1 192 ? 0.474 -1.510 22.283 1.00 97.19 192 GLU A CA 1
ATOM 1550 C C . GLU A 1 192 ? -0.507 -0.377 22.623 1.00 97.19 192 GLU A C 1
ATOM 1552 O O . GLU A 1 192 ? -0.147 0.614 23.274 1.00 97.19 192 GLU A O 1
ATOM 1557 N N . TYR A 1 193 ? -1.763 -0.549 22.215 1.00 96.88 193 TYR A N 1
ATOM 1558 C CA . TYR A 1 193 ? -2.865 0.371 22.480 1.00 96.88 193 TYR A CA 1
ATOM 1559 C C . TYR A 1 193 ? -4.113 -0.391 22.925 1.00 96.88 193 TYR A C 1
ATOM 1561 O O . TYR A 1 193 ? -4.512 -1.342 22.263 1.00 96.88 193 TYR A O 1
ATOM 1569 N N . LEU A 1 194 ? -4.745 0.067 24.005 1.00 96.31 194 LEU A N 1
ATOM 1570 C CA . LEU A 1 194 ? -6.104 -0.310 24.378 1.00 96.31 194 LEU A CA 1
ATOM 1571 C C . LEU A 1 194 ? -7.068 0.420 23.440 1.00 96.31 194 LEU A C 1
ATOM 1573 O O . LEU A 1 194 ? -7.013 1.651 23.346 1.00 96.31 194 LEU A O 1
ATOM 1577 N N . PHE A 1 195 ? -7.916 -0.326 22.740 1.00 94.38 195 PHE A N 1
ATOM 1578 C CA . PHE A 1 195 ? -8.947 0.232 21.874 1.00 94.38 195 PHE A CA 1
ATOM 1579 C C . PHE A 1 195 ? -10.209 0.540 22.680 1.00 94.38 195 PHE A C 1
ATOM 1581 O O . PHE A 1 195 ? -10.728 -0.329 23.380 1.00 94.38 195 PHE A O 1
ATOM 1588 N N . LEU A 1 196 ? -10.697 1.777 22.582 1.00 90.12 196 LEU A N 1
ATOM 1589 C CA . LEU A 1 196 ? -11.869 2.252 23.323 1.00 90.12 196 LEU A CA 1
ATOM 1590 C C . LEU A 1 196 ? -13.115 2.386 22.433 1.00 90.12 196 LEU A C 1
ATOM 1592 O O . LEU A 1 196 ? -14.214 2.528 22.954 1.00 90.12 196 LEU A O 1
ATOM 1596 N N . GLY A 1 197 ? -12.968 2.294 21.108 1.00 86.81 197 GLY A N 1
ATOM 1597 C CA . GLY A 1 197 ? -14.074 2.452 20.160 1.00 86.81 197 GLY A CA 1
ATOM 1598 C C . GLY A 1 197 ? -14.321 3.903 19.739 1.00 86.81 197 GLY A C 1
ATOM 1599 O O . GLY A 1 197 ? -13.538 4.800 20.053 1.00 86.81 197 GLY A O 1
ATOM 1600 N N . GLY A 1 198 ? -15.383 4.115 18.961 1.00 81.12 198 GLY A N 1
ATOM 1601 C CA . GLY A 1 198 ? -15.883 5.446 18.610 1.00 81.12 198 GLY A CA 1
ATOM 1602 C C . GLY A 1 198 ? -16.841 5.932 19.686 1.00 81.12 198 GLY A C 1
ATOM 1603 O O . GLY A 1 198 ? -18.040 5.722 19.567 1.00 81.12 198 GLY A O 1
ATOM 1604 N N . ILE A 1 199 ? -16.296 6.505 20.754 1.00 77.94 199 ILE A N 1
ATOM 1605 C CA . ILE A 1 199 ? -17.064 6.965 21.911 1.00 77.94 199 ILE A CA 1
ATOM 1606 C C . ILE A 1 199 ? -16.679 8.392 22.295 1.00 77.94 199 ILE A C 1
ATOM 1608 O O . ILE A 1 199 ? -15.565 8.842 22.015 1.00 77.94 199 ILE A O 1
ATOM 1612 N N . SER A 1 200 ? -17.585 9.059 22.995 1.00 75.69 200 SER A N 1
ATOM 1613 C CA . SER A 1 200 ? -17.377 10.340 23.671 1.00 75.69 200 SER A CA 1
ATOM 1614 C C . SER A 1 200 ? -17.318 10.103 25.171 1.00 75.69 200 SER A C 1
ATOM 1616 O O . SER A 1 200 ? -18.075 9.282 25.685 1.00 75.69 200 SER A O 1
ATOM 1618 N N . ILE A 1 201 ? -16.454 10.824 25.889 1.00 74.19 201 ILE A N 1
ATOM 1619 C CA . ILE A 1 201 ? -16.457 10.810 27.358 1.00 74.19 201 ILE A CA 1
ATOM 1620 C C . ILE A 1 201 ? -16.689 12.227 27.855 1.00 74.19 201 ILE A C 1
ATOM 1622 O O . ILE A 1 201 ? -15.842 13.114 27.696 1.00 74.19 201 ILE A O 1
ATOM 1626 N N . VAL A 1 202 ? -17.852 12.426 28.462 1.00 73.00 202 VAL A N 1
ATOM 1627 C CA . VAL A 1 202 ? -18.344 13.735 28.881 1.00 73.00 202 VAL A CA 1
ATOM 1628 C C . VAL A 1 202 ? -18.434 13.778 30.398 1.00 73.00 202 VAL A C 1
ATOM 1630 O O . VAL A 1 202 ? -18.694 12.770 31.053 1.00 73.00 202 VAL A O 1
ATOM 1633 N N . SER A 1 203 ? -18.173 14.950 30.966 1.00 70.50 203 SER A N 1
ATOM 1634 C CA . SER A 1 203 ? -18.431 15.220 32.372 1.00 70.50 203 SER A CA 1
ATOM 1635 C C . SER A 1 203 ? -19.339 16.425 32.531 1.00 70.50 203 SER A C 1
ATOM 1637 O O . SER A 1 203 ? -19.151 17.458 31.879 1.00 70.50 203 SER A O 1
ATOM 1639 N N . TYR A 1 204 ? -20.300 16.309 33.437 1.00 67.31 204 TYR A N 1
ATOM 1640 C CA . TYR A 1 204 ? -21.188 17.405 33.788 1.00 67.31 204 TYR A CA 1
ATOM 1641 C C . TYR A 1 204 ? -20.998 17.768 35.256 1.00 67.31 204 TYR A C 1
ATOM 1643 O O . TYR A 1 204 ? -21.087 16.880 36.109 1.00 67.31 204 TYR A O 1
ATOM 1651 N N . PRO A 1 205 ? -20.747 19.048 35.593 1.00 62.50 205 PRO A N 1
ATOM 1652 C CA . PRO A 1 205 ? -21.121 19.540 36.906 1.00 62.50 205 PRO A CA 1
ATOM 1653 C C . PRO A 1 205 ? -22.580 19.159 37.162 1.00 62.50 205 PRO A C 1
ATOM 1655 O O . PRO A 1 205 ? -23.431 19.393 36.306 1.00 62.50 205 PRO A O 1
ATOM 1658 N N . SER A 1 206 ? -22.884 18.644 38.352 1.00 57.34 206 SER A N 1
ATOM 1659 C CA . SER A 1 206 ? -24.263 18.316 38.775 1.00 57.34 206 SER A CA 1
ATOM 1660 C C . SER A 1 206 ? -25.284 19.455 38.582 1.00 57.34 206 SER A C 1
ATOM 1662 O O . SER A 1 206 ? -26.488 19.227 38.644 1.00 57.34 206 SER A O 1
ATOM 1664 N N . THR A 1 207 ? -24.816 20.684 38.342 1.00 52.62 207 THR A N 1
ATOM 1665 C CA . THR A 1 207 ? -25.616 21.898 38.160 1.00 52.62 207 THR A CA 1
ATOM 1666 C C . THR A 1 207 ? -25.501 22.568 36.783 1.00 52.62 207 THR A C 1
ATOM 1668 O O . THR A 1 207 ? -26.256 23.505 36.537 1.00 52.62 207 THR A O 1
ATOM 1671 N N . PHE A 1 208 ? -24.611 22.134 35.876 1.00 50.53 208 PHE A N 1
ATOM 1672 C CA . PHE A 1 208 ? -24.435 22.764 34.555 1.00 50.53 208 PHE A CA 1
ATOM 1673 C C . PHE A 1 208 ? -23.989 21.765 33.477 1.00 50.53 208 PHE A C 1
ATOM 1675 O O . PHE A 1 208 ? -23.051 21.009 33.710 1.00 50.53 208 PHE A O 1
ATOM 1682 N N . PRO A 1 209 ? -24.562 21.803 32.263 1.00 48.41 209 PRO A N 1
ATOM 1683 C CA . PRO A 1 209 ? -24.091 20.975 31.163 1.00 48.41 209 PRO A CA 1
ATOM 1684 C C . PRO A 1 209 ? -22.838 21.563 30.476 1.00 48.41 209 PRO A C 1
ATOM 1686 O O . PRO A 1 209 ? -22.764 22.760 30.201 1.00 48.41 209 PRO A O 1
ATOM 1689 N N . ASN A 1 210 ? -21.922 20.655 30.119 1.00 52.75 210 ASN A N 1
ATOM 1690 C CA . ASN A 1 210 ? -20.831 20.711 29.128 1.00 52.75 210 ASN A CA 1
ATOM 1691 C C . ASN A 1 210 ? -19.379 20.960 29.598 1.00 52.75 210 ASN A C 1
ATOM 1693 O O . ASN A 1 210 ? -18.846 22.059 29.448 1.00 52.75 210 ASN A O 1
ATOM 1697 N N . LEU A 1 211 ? -18.673 19.881 29.985 1.00 53.06 211 LEU A N 1
ATOM 1698 C CA . LEU A 1 211 ? -17.212 19.771 29.841 1.00 53.06 211 LEU A CA 1
ATOM 1699 C C . LEU A 1 211 ? -16.812 18.375 29.310 1.00 53.06 211 LEU A C 1
ATOM 1701 O O . LEU A 1 211 ? -16.982 17.362 29.987 1.00 53.06 211 LEU A O 1
ATOM 1705 N N . ILE A 1 212 ? -16.264 18.303 28.095 1.00 59.03 212 ILE A N 1
ATOM 1706 C CA . ILE A 1 212 ? -15.796 17.040 27.493 1.00 59.03 212 ILE A CA 1
ATOM 1707 C C . ILE A 1 212 ? -14.390 16.725 28.037 1.00 59.03 212 ILE A C 1
ATOM 1709 O O . ILE A 1 212 ? -13.490 17.555 27.911 1.00 59.03 212 ILE A O 1
ATOM 1713 N N . LEU A 1 213 ? -14.193 15.541 28.638 1.00 55.50 213 LEU A N 1
ATOM 1714 C CA . LEU A 1 213 ? -12.918 15.118 29.264 1.00 55.50 213 LEU A CA 1
ATOM 1715 C C . LEU A 1 213 ? -11.849 14.674 28.244 1.00 55.50 213 LEU A C 1
ATOM 1717 O O . LEU A 1 213 ? -10.695 14.412 28.600 1.00 55.50 213 LEU A O 1
ATOM 1721 N N . THR A 1 214 ? -12.231 14.573 26.972 1.00 52.25 214 THR A N 1
ATOM 1722 C CA . THR A 1 214 ? -11.353 14.346 25.820 1.00 52.25 214 THR A CA 1
ATOM 1723 C C . THR A 1 214 ? -11.268 15.640 25.012 1.00 52.25 214 THR A C 1
ATOM 1725 O O . THR A 1 214 ? -12.284 16.243 24.673 1.00 52.25 214 THR A O 1
ATOM 1728 N N . SER A 1 215 ? -10.062 16.137 24.751 1.00 39.34 215 SER A N 1
ATOM 1729 C CA . SER A 1 215 ? -9.877 17.544 24.403 1.00 39.34 215 SER A CA 1
ATOM 1730 C C . SER A 1 215 ? -10.504 18.016 23.081 1.00 39.34 215 SER A C 1
ATOM 1732 O O . SER A 1 215 ? -10.415 17.383 22.034 1.00 39.34 215 SER A O 1
ATOM 1734 N N . LYS A 1 216 ? -11.078 19.227 23.184 1.00 39.22 216 LYS A N 1
ATOM 1735 C CA . LYS A 1 216 ? -11.294 20.288 22.178 1.00 39.22 216 LYS A CA 1
ATOM 1736 C C . LYS A 1 216 ? -11.930 19.869 20.837 1.00 39.22 216 LYS A C 1
ATOM 1738 O O . LYS A 1 216 ? -11.262 19.735 19.817 1.00 39.22 216 LYS A O 1
ATOM 1743 N N . HIS A 1 217 ? -13.264 19.855 20.825 1.00 37.88 217 HIS A N 1
ATOM 1744 C CA . HIS A 1 217 ? -14.118 20.049 19.638 1.00 37.88 217 HIS A CA 1
ATOM 1745 C C . HIS A 1 217 ? -14.040 19.018 18.500 1.00 37.88 217 HIS A C 1
ATOM 1747 O O . HIS A 1 217 ? -13.960 19.433 17.344 1.00 37.88 217 HIS A O 1
ATOM 1753 N N . LYS A 1 218 ? -14.135 17.705 18.758 1.00 42.06 218 LYS A N 1
ATOM 1754 C CA . LYS A 1 218 ? -14.421 16.733 17.681 1.00 42.06 218 LYS A CA 1
ATOM 1755 C C . LYS A 1 218 ? -15.209 15.505 18.157 1.00 42.06 218 LYS A C 1
ATOM 1757 O O . LYS A 1 218 ? -14.604 14.537 18.586 1.00 42.06 218 LYS A O 1
ATOM 1762 N N . HIS A 1 219 ? -16.516 15.497 17.914 1.00 45.81 219 HIS A N 1
ATOM 1763 C CA . HIS A 1 219 ? -17.168 14.321 17.320 1.00 45.81 219 HIS A CA 1
ATOM 1764 C C . HIS A 1 219 ? -17.434 14.698 15.856 1.00 45.81 219 HIS A C 1
ATOM 1766 O O . HIS A 1 219 ? -17.598 15.876 15.545 1.00 45.81 219 HIS A O 1
ATOM 1772 N N . ILE A 1 220 ? -17.220 13.835 14.864 1.00 46.09 220 ILE A N 1
ATOM 1773 C CA . ILE A 1 220 ? -18.169 12.775 14.476 1.00 46.09 220 ILE A CA 1
ATOM 1774 C C . ILE A 1 220 ? -17.437 11.579 13.794 1.00 46.09 220 ILE A C 1
ATOM 1776 O O . ILE A 1 220 ? -18.045 10.663 13.262 1.00 46.09 220 ILE A O 1
ATOM 1780 N N . TYR A 1 221 ? -16.094 11.532 13.770 1.00 53.06 221 TYR A N 1
ATOM 1781 C CA . TYR A 1 221 ? -15.390 10.665 12.802 1.00 53.06 221 TYR A CA 1
ATOM 1782 C C . TYR A 1 221 ? -14.191 9.878 13.334 1.00 53.06 221 TYR A C 1
ATOM 1784 O O . TYR A 1 221 ? -13.292 9.620 12.543 1.00 53.06 221 TYR A O 1
ATOM 1792 N N . GLY A 1 222 ? -14.082 9.519 14.615 1.00 67.81 222 GLY A N 1
ATOM 1793 C CA . GLY A 1 222 ? -12.844 8.911 15.127 1.00 67.81 222 GLY A CA 1
ATOM 1794 C C . GLY A 1 222 ? -13.006 7.760 16.106 1.00 67.81 222 GLY A C 1
ATOM 1795 O O . GLY A 1 222 ? -14.095 7.493 16.592 1.00 67.81 222 GLY A O 1
ATOM 1796 N N . CYS A 1 223 ? -11.896 7.077 16.381 1.00 80.00 223 CYS A N 1
ATOM 1797 C CA . CYS A 1 223 ? -11.808 6.131 17.487 1.00 80.00 223 CYS A CA 1
ATOM 1798 C C . CYS A 1 223 ? -10.806 6.607 18.530 1.00 80.00 223 CYS A C 1
ATOM 1800 O O . CYS A 1 223 ? -9.789 7.232 18.197 1.00 80.00 223 CYS A O 1
ATOM 1802 N N . GLU A 1 224 ? -11.081 6.222 19.767 1.00 86.06 224 GLU A N 1
ATOM 1803 C CA . GLU A 1 224 ? -10.250 6.488 20.923 1.00 86.06 224 GLU A CA 1
ATOM 1804 C C . GLU A 1 224 ? -9.329 5.310 21.238 1.00 86.06 224 GLU A C 1
ATOM 1806 O O . GLU A 1 224 ? -9.675 4.129 21.108 1.00 86.06 224 GLU A O 1
ATOM 1811 N N . TYR A 1 225 ? -8.114 5.658 21.657 1.00 90.38 225 TYR A N 1
ATOM 1812 C CA . TYR A 1 225 ? -7.075 4.703 22.013 1.00 90.38 225 TYR A CA 1
ATOM 1813 C C . TYR A 1 225 ? -6.309 5.199 23.231 1.00 90.38 225 TYR A C 1
ATOM 1815 O O . TYR A 1 225 ? -5.985 6.384 23.323 1.00 90.38 225 TYR A O 1
ATOM 1823 N N . LEU A 1 226 ? -5.886 4.285 24.097 1.00 92.19 226 LEU A N 1
ATOM 1824 C CA . LEU A 1 226 ? -4.939 4.587 25.165 1.00 92.19 226 LEU A CA 1
ATOM 1825 C C . LEU A 1 226 ? -3.658 3.781 24.964 1.00 92.19 226 LEU A C 1
ATOM 1827 O O . LEU A 1 226 ? -3.691 2.558 24.850 1.00 92.19 226 LEU A O 1
ATOM 1831 N N . ARG A 1 227 ? -2.504 4.456 24.930 1.00 94.81 227 ARG A N 1
ATOM 1832 C CA . ARG A 1 227 ? -1.211 3.761 24.860 1.00 94.81 227 ARG A CA 1
ATOM 1833 C C . ARG A 1 227 ? -1.014 2.929 26.123 1.00 94.81 227 ARG A C 1
ATOM 1835 O O . ARG A 1 227 ? -1.040 3.468 27.231 1.00 94.81 227 ARG A O 1
ATOM 1842 N N . VAL A 1 228 ? -0.730 1.643 25.955 1.00 95.50 228 VAL A N 1
ATOM 1843 C CA . VAL A 1 228 ? -0.544 0.736 27.085 1.00 95.50 228 VAL A CA 1
ATOM 1844 C C . VAL A 1 228 ? 0.864 0.912 27.654 1.00 95.50 228 VAL A C 1
ATOM 1846 O O . VAL A 1 228 ? 1.867 0.523 27.062 1.00 95.50 228 VAL A O 1
ATOM 1849 N N . THR A 1 229 ? 0.934 1.545 28.821 1.00 94.00 229 THR A N 1
ATOM 1850 C CA . THR A 1 229 ? 2.144 1.673 29.649 1.00 94.00 229 THR A CA 1
ATOM 1851 C C . THR A 1 229 ? 2.025 0.765 30.871 1.00 94.00 229 THR A C 1
ATOM 1853 O O . THR A 1 229 ? 0.934 0.274 31.149 1.00 94.00 229 THR A O 1
ATOM 1856 N N . LYS A 1 230 ? 3.105 0.582 31.648 1.00 93.38 230 LYS A N 1
ATOM 1857 C CA . LYS A 1 230 ? 3.049 -0.196 32.900 1.00 93.38 230 LYS A CA 1
ATOM 1858 C C . LYS A 1 230 ? 1.918 0.285 33.822 1.00 93.38 230 LYS A C 1
ATOM 1860 O O . LYS A 1 230 ? 1.068 -0.503 34.192 1.00 93.38 230 LYS A O 1
ATOM 1865 N N . LYS A 1 231 ? 1.821 1.601 34.040 1.00 91.50 231 LYS A N 1
ATOM 1866 C CA . LYS A 1 231 ? 0.760 2.219 34.852 1.00 91.50 231 LYS A CA 1
ATOM 1867 C C . LYS A 1 231 ? -0.655 1.937 34.327 1.00 91.50 231 LYS A C 1
ATOM 1869 O O . LYS A 1 231 ? -1.582 1.844 35.116 1.00 91.50 231 LYS A O 1
ATOM 1874 N N . VAL A 1 232 ? -0.834 1.846 33.007 1.00 92.88 232 VAL A N 1
ATOM 1875 C CA . VAL A 1 232 ? -2.134 1.496 32.408 1.00 92.88 232 VAL A CA 1
ATOM 1876 C C . VAL A 1 232 ? -2.431 0.010 32.609 1.00 92.88 232 VAL A C 1
ATOM 1878 O O . VAL A 1 232 ? -3.552 -0.313 32.981 1.00 92.88 232 VAL A O 1
ATOM 1881 N N . LYS A 1 233 ? -1.439 -0.876 32.424 1.00 93.56 233 LYS A N 1
ATOM 1882 C CA . LYS A 1 233 ? -1.586 -2.317 32.699 1.00 93.56 233 LYS A CA 1
ATOM 1883 C C . LYS A 1 233 ? -1.963 -2.568 34.159 1.00 93.56 233 LYS A C 1
ATOM 1885 O O . LYS A 1 233 ? -2.958 -3.229 34.397 1.00 93.56 233 LYS A O 1
ATOM 1890 N N . ASP A 1 234 ? -1.270 -1.928 35.100 1.00 93.19 234 ASP A N 1
ATOM 1891 C CA . ASP A 1 234 ? -1.537 -2.079 36.537 1.00 93.19 234 ASP A CA 1
ATOM 1892 C C . ASP A 1 234 ? -2.981 -1.680 36.923 1.00 93.19 234 ASP A C 1
ATOM 1894 O O . ASP A 1 234 ? -3.533 -2.204 37.884 1.00 93.19 234 ASP A O 1
ATOM 1898 N N . VAL A 1 235 ? -3.602 -0.741 36.193 1.00 93.31 235 VAL A N 1
ATOM 1899 C CA . VAL A 1 235 ? -5.005 -0.336 36.413 1.00 93.31 235 VAL A CA 1
ATOM 1900 C C . VAL A 1 235 ? -5.983 -1.260 35.685 1.00 93.31 235 VAL A C 1
ATOM 1902 O O . VAL A 1 235 ? -7.065 -1.525 36.206 1.00 93.31 235 VAL A O 1
ATOM 1905 N N . LEU A 1 236 ? -5.621 -1.743 34.492 1.00 93.62 236 LEU A N 1
ATOM 1906 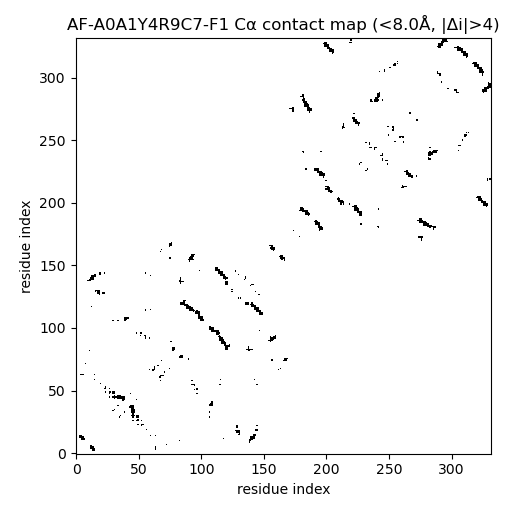C CA . LEU A 1 236 ? -6.410 -2.722 33.737 1.00 93.62 236 LEU A CA 1
ATOM 1907 C C . LEU A 1 236 ? -6.489 -4.069 34.458 1.00 93.62 236 LEU A C 1
ATOM 1909 O O . LEU A 1 236 ? -7.525 -4.728 34.388 1.00 93.62 236 LEU A O 1
ATOM 1913 N N . ASP A 1 237 ? -5.428 -4.460 35.161 1.00 88.75 237 ASP A N 1
ATOM 1914 C CA . ASP A 1 237 ? -5.383 -5.695 35.931 1.00 88.75 237 ASP A CA 1
ATOM 1915 C C . ASP A 1 237 ? -6.493 -5.694 36.997 1.00 88.75 237 ASP A C 1
ATOM 1917 O O . ASP A 1 237 ? -6.565 -4.849 37.892 1.00 88.75 237 ASP A O 1
ATOM 1921 N N . GLY A 1 238 ? -7.420 -6.645 36.868 1.00 84.25 238 GLY A N 1
ATOM 1922 C CA . GLY A 1 238 ? -8.597 -6.743 37.733 1.00 84.25 238 GLY A CA 1
ATOM 1923 C C . GLY A 1 238 ? -9.765 -5.826 37.346 1.00 84.25 238 GLY A C 1
ATOM 1924 O O . GLY A 1 238 ? -10.642 -5.599 38.179 1.00 84.25 238 GLY A O 1
ATOM 1925 N N . CYS A 1 239 ? -9.787 -5.276 36.130 1.00 92.94 239 CYS A N 1
ATOM 1926 C CA . CYS A 1 239 ? -10.998 -4.727 35.511 1.00 92.94 239 CYS A CA 1
ATOM 1927 C C . CYS A 1 239 ? -11.609 -5.764 34.564 1.00 92.94 239 CYS A C 1
ATOM 1929 O O . CYS A 1 239 ? -10.891 -6.378 33.783 1.00 92.94 239 CYS A O 1
ATOM 1931 N N . ASN A 1 240 ? -12.929 -5.939 34.602 1.00 91.88 240 ASN A N 1
ATOM 1932 C CA . ASN A 1 240 ? -13.656 -6.843 33.700 1.00 91.88 240 ASN A CA 1
ATOM 1933 C C . ASN A 1 240 ? -14.416 -6.094 32.586 1.00 91.88 240 ASN A C 1
ATOM 1935 O O . ASN A 1 240 ? -14.887 -6.690 31.615 1.00 91.88 240 ASN A O 1
ATOM 1939 N N . SER A 1 241 ? -14.544 -4.775 32.725 1.00 94.19 241 SER A N 1
ATOM 1940 C CA . SER A 1 241 ? -15.211 -3.875 31.782 1.00 94.19 241 SER A CA 1
ATOM 1941 C C . SER A 1 241 ? -14.404 -2.594 31.585 1.00 94.19 241 SER A C 1
ATOM 1943 O O . SER A 1 241 ? -13.528 -2.264 32.392 1.00 94.19 241 SER A O 1
ATOM 1945 N N . LEU A 1 242 ? -14.688 -1.879 30.497 1.00 92.62 242 LEU A N 1
ATOM 1946 C CA . LEU A 1 242 ? -14.121 -0.556 30.260 1.00 92.62 242 LEU A CA 1
ATOM 1947 C C . LEU A 1 242 ? -14.684 0.488 31.235 1.00 92.62 242 LEU A C 1
ATOM 1949 O O . LEU A 1 242 ? -13.964 1.419 31.577 1.00 92.62 242 LEU A O 1
ATOM 1953 N N . ASP A 1 243 ? -15.904 0.297 31.741 1.00 90.81 243 ASP A N 1
ATOM 1954 C CA . ASP A 1 243 ? -16.533 1.132 32.769 1.00 90.81 243 ASP A CA 1
ATOM 1955 C C . ASP A 1 243 ? -15.688 1.148 34.055 1.00 90.81 243 ASP A C 1
ATOM 1957 O O . ASP A 1 243 ? -15.267 2.207 34.525 1.00 90.81 243 ASP A O 1
ATOM 1961 N N . GLU A 1 244 ? -15.366 -0.042 34.581 1.00 92.81 244 GLU A N 1
ATOM 1962 C CA . GLU A 1 244 ? -14.518 -0.213 35.772 1.00 92.81 244 GLU A CA 1
ATOM 1963 C C . GLU A 1 244 ? -13.119 0.369 35.553 1.00 92.81 244 GLU A C 1
ATOM 1965 O O . GLU A 1 244 ? -12.552 1.025 36.433 1.00 92.81 244 GLU A O 1
ATOM 1970 N N . PHE A 1 245 ? -12.550 0.127 34.368 1.00 94.12 245 PHE A N 1
ATOM 1971 C CA . PHE A 1 245 ? -11.250 0.673 34.009 1.00 94.12 245 PHE A CA 1
ATOM 1972 C C . PHE A 1 245 ? -11.280 2.201 33.984 1.00 94.12 245 PHE A C 1
ATOM 1974 O O . PHE A 1 245 ? -10.398 2.833 34.565 1.00 94.12 245 PHE A O 1
ATOM 1981 N N . LEU A 1 246 ? -12.282 2.800 33.335 1.00 90.56 246 LEU A N 1
ATOM 1982 C CA . LEU A 1 246 ? -12.413 4.245 33.209 1.00 90.56 246 LEU A CA 1
ATOM 1983 C C . LEU A 1 246 ? -12.560 4.902 34.579 1.00 90.56 246 LEU A C 1
ATOM 1985 O O . LEU A 1 246 ? -11.884 5.897 34.834 1.00 90.56 246 LEU A O 1
ATOM 1989 N N . GLU A 1 247 ? -13.366 4.329 35.473 1.00 90.38 247 GLU A N 1
ATOM 1990 C CA . GLU A 1 247 ? -13.521 4.830 36.838 1.00 90.38 247 GLU A CA 1
ATOM 1991 C C . GLU A 1 247 ? -12.180 4.836 37.584 1.00 90.38 247 GLU A C 1
ATOM 1993 O O . GLU A 1 247 ? -11.746 5.882 38.086 1.00 90.38 247 GLU A O 1
ATOM 1998 N N . LYS A 1 248 ? -11.471 3.699 37.619 1.00 91.62 248 LYS A N 1
ATOM 1999 C CA . LYS A 1 248 ? -10.156 3.608 38.275 1.00 91.62 248 LYS A CA 1
ATOM 2000 C C . LYS A 1 248 ? -9.135 4.537 37.614 1.00 91.62 248 LYS A C 1
ATOM 2002 O O . LYS A 1 248 ? -8.353 5.199 38.299 1.00 91.62 248 LYS A O 1
ATOM 2007 N N . TRP A 1 249 ? -9.141 4.626 36.287 1.00 89.81 249 TRP A N 1
ATOM 2008 C CA . TRP A 1 249 ? -8.221 5.471 35.531 1.00 89.81 249 TRP A CA 1
ATOM 2009 C C . TRP A 1 249 ? -8.468 6.959 35.780 1.00 89.81 249 TRP A C 1
ATOM 2011 O O . TRP A 1 249 ? -7.518 7.708 36.021 1.00 89.81 249 TRP A O 1
ATOM 2021 N N . ALA A 1 250 ? -9.730 7.384 35.806 1.00 85.62 250 ALA A N 1
ATOM 2022 C CA . ALA A 1 250 ? -10.131 8.742 36.150 1.00 85.62 250 ALA A CA 1
ATOM 2023 C C . ALA A 1 250 ? -9.691 9.102 37.574 1.00 85.62 250 ALA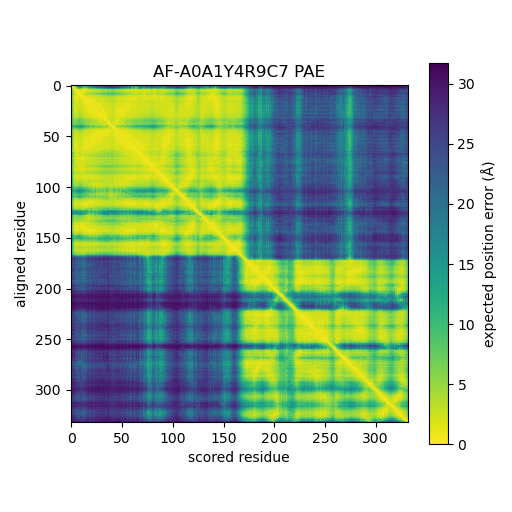 A C 1
ATOM 2025 O O . ALA A 1 250 ? -9.117 10.169 37.790 1.00 85.62 250 ALA A O 1
ATOM 2026 N N . HIS A 1 251 ? -9.839 8.185 38.533 1.00 84.56 251 HIS A N 1
ATOM 2027 C CA . HIS A 1 251 ? -9.325 8.363 39.893 1.00 84.56 251 HIS A CA 1
ATOM 2028 C C . HIS A 1 251 ? -7.807 8.572 39.937 1.00 84.56 251 HIS A C 1
ATOM 2030 O O . HIS A 1 251 ? -7.314 9.369 40.735 1.00 84.56 251 HIS A O 1
ATOM 2036 N N . VAL A 1 252 ? -7.068 7.893 39.062 1.00 84.56 252 VAL A N 1
ATOM 2037 C CA . VAL A 1 252 ? -5.608 7.989 38.964 1.00 84.56 252 VAL A CA 1
ATOM 2038 C C . VAL A 1 252 ? -5.140 9.253 38.231 1.00 84.56 252 VAL A C 1
ATOM 2040 O O . VAL A 1 252 ? -4.052 9.753 38.525 1.00 84.56 252 VAL A O 1
ATOM 2043 N N . LYS A 1 253 ? -5.908 9.749 37.254 1.00 80.00 253 LYS A N 1
ATOM 2044 C CA . LYS A 1 253 ? -5.517 10.865 36.373 1.00 80.00 253 LYS A CA 1
ATOM 2045 C C . LYS A 1 253 ? -6.081 12.217 36.783 1.00 80.00 253 LYS A C 1
ATOM 2047 O O . LYS A 1 253 ? -5.369 13.214 36.707 1.00 80.00 253 LYS A O 1
ATOM 2052 N N . LEU A 1 254 ? -7.333 12.253 37.218 1.00 73.38 254 LEU A N 1
ATOM 2053 C CA . LEU A 1 254 ? -8.057 13.500 37.452 1.00 73.38 254 LEU A CA 1
ATOM 2054 C C . LEU A 1 254 ? -7.910 14.003 38.898 1.00 73.38 254 LEU A C 1
ATOM 2056 O O . LEU A 1 254 ? -7.980 15.206 39.131 1.00 73.38 254 LEU A O 1
ATOM 2060 N N . LYS A 1 255 ? -7.612 13.133 39.878 1.00 67.19 255 LYS A N 1
ATOM 2061 C CA . LYS A 1 255 ? -7.375 13.562 41.276 1.00 67.19 255 LYS A CA 1
ATOM 2062 C C . LYS A 1 255 ? -6.003 14.204 41.519 1.00 67.19 255 LYS A C 1
ATOM 2064 O O . LYS A 1 255 ? -5.812 14.833 42.555 1.00 67.19 255 LYS A O 1
ATOM 2069 N N . THR A 1 256 ? -5.047 14.074 40.594 1.00 57.41 256 THR A N 1
ATOM 2070 C CA . THR A 1 256 ? -3.664 14.555 40.788 1.00 57.41 256 THR A CA 1
ATOM 2071 C C . THR A 1 256 ? -3.417 16.001 40.338 1.00 57.41 256 THR A C 1
ATOM 2073 O O . THR A 1 256 ? -2.272 16.433 40.328 1.00 57.41 256 THR A O 1
ATOM 2076 N N . GLY A 1 257 ? -4.456 16.769 39.991 1.00 50.09 257 GLY A N 1
ATOM 2077 C CA . GLY A 1 257 ? -4.409 18.241 39.939 1.00 50.09 257 GLY A CA 1
ATOM 2078 C C . GLY A 1 257 ? -3.605 18.905 38.812 1.00 50.09 257 GLY A C 1
ATOM 2079 O O . GLY A 1 257 ? -3.488 20.125 38.828 1.00 50.09 257 GLY A O 1
ATOM 2080 N N . VAL A 1 258 ? -3.053 18.157 37.846 1.00 49.97 258 VAL A N 1
ATOM 2081 C CA . VAL A 1 258 ? -2.206 18.741 36.774 1.00 49.97 258 VAL A CA 1
ATOM 2082 C C . VAL A 1 258 ? -2.535 18.222 35.363 1.00 49.97 258 VAL A C 1
ATOM 2084 O O . VAL A 1 258 ? -1.876 18.593 34.399 1.00 49.97 258 VAL A O 1
ATOM 2087 N N . THR A 1 259 ? -3.555 17.381 35.181 1.00 49.72 259 THR A N 1
ATOM 2088 C CA . THR A 1 259 ? -3.932 16.910 33.837 1.00 49.72 259 THR A CA 1
ATOM 2089 C C . THR A 1 259 ? -5.440 16.950 33.657 1.00 49.72 259 THR A C 1
ATOM 2091 O O . THR A 1 259 ? -6.141 16.097 34.192 1.00 49.72 259 THR A O 1
ATOM 2094 N N . GLU A 1 260 ? -5.915 17.924 32.879 1.00 55.50 260 GLU A N 1
ATOM 2095 C CA . GLU A 1 260 ? -7.320 18.096 32.461 1.00 55.50 260 GLU A CA 1
ATOM 2096 C C . GLU A 1 260 ? -7.792 17.015 31.467 1.00 55.50 260 GLU A C 1
ATOM 2098 O O . GLU A 1 260 ? -8.880 17.108 30.914 1.00 55.50 260 GLU A O 1
ATOM 2103 N N . GLU A 1 261 ? -6.984 15.981 31.216 1.00 69.56 261 GLU A N 1
ATOM 2104 C CA . GLU A 1 261 ? -7.233 14.993 30.171 1.00 69.56 261 GLU A CA 1
ATOM 2105 C C . GLU A 1 261 ? -6.917 13.574 30.654 1.00 69.56 261 GLU A C 1
ATOM 2107 O O . GLU A 1 261 ? -5.935 13.316 31.361 1.00 69.56 261 GLU A O 1
ATOM 2112 N N . LEU A 1 262 ? -7.711 12.611 30.184 1.00 76.31 262 LEU A N 1
ATOM 2113 C CA . LEU A 1 262 ? -7.510 11.181 30.445 1.00 76.31 262 LEU A CA 1
ATOM 2114 C C . LEU A 1 262 ? -6.307 10.588 29.680 1.00 76.31 262 LEU A C 1
ATOM 2116 O O . LEU A 1 262 ? -5.913 9.443 29.923 1.00 76.31 262 LEU A O 1
ATOM 2120 N N . GLY A 1 263 ? -5.674 11.369 28.796 1.00 78.19 263 GLY A N 1
ATOM 2121 C CA . GLY A 1 263 ? -4.505 10.962 28.011 1.00 78.19 263 GLY A CA 1
ATOM 2122 C C . GLY A 1 263 ? -4.831 10.017 26.853 1.00 78.19 263 GLY A C 1
ATOM 2123 O O . GLY A 1 263 ? -3.951 9.281 26.398 1.00 78.19 263 GLY A O 1
ATOM 2124 N N . PHE A 1 264 ? -6.086 10.007 26.402 1.00 83.75 264 PHE A N 1
ATOM 2125 C CA . PHE A 1 264 ? -6.507 9.273 25.214 1.00 83.75 264 PHE A CA 1
ATOM 2126 C C . PHE A 1 264 ? -6.002 9.962 23.948 1.00 83.75 264 PHE A C 1
ATOM 2128 O O . PHE A 1 264 ? -5.804 11.174 23.907 1.00 83.75 264 PHE A O 1
ATOM 2135 N N . SER A 1 265 ? -5.732 9.160 22.921 1.00 81.06 265 SER A N 1
ATOM 2136 C CA . SER A 1 265 ? -5.387 9.655 21.596 1.00 81.06 265 SER A CA 1
ATOM 2137 C C . SER A 1 265 ? -6.534 9.382 20.637 1.00 81.06 265 SER A C 1
ATOM 2139 O O . SER A 1 265 ? -6.763 8.220 20.300 1.00 81.06 265 SER A O 1
ATOM 2141 N N . SER A 1 266 ? -7.147 10.441 20.125 1.00 78.50 266 SER A N 1
ATOM 2142 C CA . SER A 1 266 ? -8.195 10.370 19.111 1.00 78.50 266 SER A CA 1
ATOM 2143 C C . SER A 1 266 ? -7.595 10.267 17.706 1.00 78.50 266 SER A C 1
ATOM 2145 O O . SER A 1 266 ? -6.657 10.994 17.352 1.00 78.50 266 SER A O 1
ATOM 2147 N N . ARG A 1 267 ? -8.134 9.386 16.856 1.00 78.81 267 ARG A N 1
ATOM 2148 C CA . ARG A 1 267 ? -7.805 9.345 15.416 1.00 78.81 267 ARG A CA 1
ATOM 2149 C C . ARG A 1 267 ? -9.065 9.381 14.572 1.00 78.81 267 ARG A C 1
ATOM 2151 O O . ARG A 1 267 ? -9.950 8.568 14.794 1.00 78.81 267 ARG A O 1
ATOM 2158 N N . GLY A 1 268 ? -9.103 10.255 13.564 1.00 72.56 268 GLY A N 1
ATOM 2159 C CA . GLY A 1 268 ? -10.203 10.301 12.594 1.00 72.56 268 GLY A CA 1
ATOM 2160 C C . GLY A 1 268 ? -10.199 9.114 11.612 1.00 72.56 268 GLY A C 1
ATOM 2161 O O . GLY A 1 268 ? -9.148 8.498 11.424 1.00 72.56 268 GLY A O 1
ATOM 2162 N N . ARG A 1 269 ? -11.326 8.851 10.928 1.00 68.62 269 ARG A N 1
ATOM 2163 C CA . ARG A 1 269 ? -11.598 7.730 9.995 1.00 68.62 269 ARG A CA 1
ATOM 2164 C C . ARG A 1 269 ? -10.504 7.557 8.933 1.00 68.62 269 ARG A C 1
ATOM 2166 O O . ARG A 1 269 ? -10.122 6.439 8.608 1.00 68.62 269 ARG A O 1
ATOM 2173 N N . THR A 1 270 ? -9.932 8.654 8.440 1.00 68.88 270 THR A N 1
ATOM 2174 C CA . THR A 1 270 ? -8.864 8.650 7.419 1.00 68.88 270 THR A CA 1
ATOM 2175 C C . THR A 1 270 ? -7.457 8.393 7.976 1.00 68.88 270 THR A C 1
ATOM 2177 O O . THR A 1 270 ? -6.501 8.255 7.216 1.00 68.88 270 THR A O 1
ATOM 2180 N N . SER A 1 271 ? -7.308 8.325 9.301 1.00 80.38 271 SER A N 1
ATOM 2181 C CA . SER A 1 271 ? -6.024 8.244 10.016 1.00 80.38 271 SER A CA 1
ATOM 2182 C C . SER A 1 271 ? -6.028 7.223 11.161 1.00 80.38 271 SER A C 1
ATOM 2184 O O . SER A 1 271 ? -5.226 7.326 12.093 1.00 80.38 271 SER A O 1
ATOM 2186 N N . LEU A 1 272 ? -6.942 6.249 11.103 1.00 85.44 272 LEU A N 1
ATOM 2187 C CA . LEU A 1 272 ? -7.063 5.180 12.092 1.00 85.44 272 LEU A CA 1
ATOM 2188 C C . LEU A 1 272 ? -5.747 4.408 12.250 1.00 85.44 272 LEU A C 1
ATOM 2190 O O . LEU A 1 272 ? -4.936 4.299 11.320 1.00 85.44 272 LEU A O 1
ATOM 2194 N N . ARG A 1 273 ? -5.533 3.872 13.454 1.00 89.94 273 ARG A N 1
ATOM 2195 C CA . ARG A 1 273 ? -4.350 3.058 13.744 1.00 89.94 273 ARG A CA 1
ATOM 2196 C C . ARG A 1 273 ? -4.420 1.742 12.980 1.00 89.94 273 ARG A C 1
ATOM 2198 O O . ARG A 1 273 ? -5.493 1.219 12.709 1.00 89.94 273 ARG A O 1
ATOM 2205 N N . LYS A 1 274 ? -3.250 1.211 12.626 1.00 91.31 274 LYS A N 1
ATOM 2206 C CA . LYS A 1 274 ? -3.130 -0.040 11.875 1.00 91.31 274 LYS A CA 1
ATOM 2207 C C . LYS A 1 274 ? -2.435 -1.094 12.726 1.00 91.31 274 LYS A C 1
ATOM 2209 O O . LYS A 1 274 ? -1.220 -1.027 12.935 1.00 91.31 274 LYS A O 1
ATOM 2214 N N . PHE A 1 275 ? -3.207 -2.069 13.183 1.00 93.56 275 PHE A N 1
ATOM 2215 C CA . PHE A 1 275 ? -2.737 -3.128 14.071 1.00 93.56 275 PHE A CA 1
ATOM 2216 C C . PHE A 1 275 ? -2.411 -4.397 13.309 1.00 93.56 275 PHE A C 1
ATOM 2218 O O . PHE A 1 275 ? -3.044 -4.689 12.301 1.00 93.56 275 PHE A O 1
ATOM 2225 N N . ILE A 1 276 ? -1.413 -5.136 13.777 1.00 92.19 276 ILE A N 1
ATOM 2226 C CA . ILE A 1 276 ? -0.984 -6.398 13.164 1.00 92.19 276 ILE A CA 1
ATOM 2227 C C . ILE A 1 276 ? -1.411 -7.623 13.977 1.00 92.19 276 ILE A C 1
ATOM 2229 O O . ILE A 1 276 ? -1.482 -8.707 13.412 1.00 92.19 276 ILE A O 1
ATOM 2233 N N . GLU A 1 277 ? -1.701 -7.450 15.269 1.00 91.88 277 GLU A N 1
ATOM 2234 C CA . GLU A 1 277 ? -2.155 -8.513 16.172 1.00 91.88 277 GLU A CA 1
ATOM 2235 C C . GLU A 1 277 ? -2.942 -7.935 17.363 1.00 91.88 277 GLU A C 1
ATOM 2237 O O . GLU A 1 277 ? -2.688 -6.804 17.793 1.00 91.88 277 GLU A O 1
ATOM 2242 N N . GLU A 1 278 ? -3.898 -8.715 17.874 1.00 94.88 278 GLU A N 1
ATOM 2243 C CA . GLU A 1 278 ? -4.498 -8.548 19.204 1.00 94.88 278 GLU A CA 1
ATOM 2244 C C . GLU A 1 278 ? -3.576 -9.240 20.210 1.00 94.88 278 GLU A C 1
ATOM 2246 O O . GLU A 1 278 ? -3.209 -10.396 19.999 1.00 94.88 278 GLU A O 1
ATOM 2251 N N . THR A 1 279 ? -3.161 -8.547 21.270 1.00 93.62 279 THR A N 1
ATOM 2252 C CA . THR A 1 279 ? -2.247 -9.119 22.273 1.00 93.62 279 THR A CA 1
ATOM 2253 C C . THR A 1 279 ? -2.979 -9.628 23.506 1.00 93.62 279 THR A C 1
ATOM 2255 O O . THR A 1 279 ? -2.558 -10.624 24.091 1.00 93.62 279 THR A O 1
ATOM 2258 N N . SER A 1 280 ? -4.083 -8.988 23.892 1.00 93.44 280 SER A N 1
ATOM 2259 C CA . SER A 1 280 ? -4.968 -9.457 24.960 1.00 93.44 280 SER A CA 1
ATOM 2260 C C . SER A 1 280 ? -6.313 -8.730 24.936 1.00 93.44 280 SER A C 1
ATOM 2262 O O . SER A 1 280 ? -6.448 -7.679 24.314 1.00 93.44 280 SER A O 1
ATOM 2264 N N . ASN A 1 281 ? -7.302 -9.259 25.660 1.00 91.12 281 ASN A N 1
ATOM 2265 C CA . ASN A 1 281 ? -8.583 -8.594 25.892 1.00 91.12 281 ASN A CA 1
ATOM 2266 C C . ASN A 1 281 ? -8.903 -8.524 27.396 1.00 91.12 281 ASN A C 1
ATOM 2268 O O . ASN A 1 281 ? -9.631 -9.380 27.900 1.00 91.12 281 ASN A O 1
ATOM 2272 N N . PRO A 1 282 ? -8.311 -7.563 28.136 1.00 91.19 282 PRO A N 1
ATOM 2273 C CA . PRO A 1 282 ? -8.513 -7.442 29.580 1.00 91.19 282 PRO A CA 1
ATOM 2274 C C . PRO A 1 282 ? -9.958 -7.080 29.949 1.00 91.19 282 PRO A C 1
ATOM 2276 O O . PRO A 1 282 ? -10.490 -7.604 30.921 1.00 91.19 282 PRO A O 1
ATOM 2279 N N . CYS A 1 283 ? -10.621 -6.235 29.158 1.00 92.50 283 CYS A N 1
ATOM 2280 C CA . CYS A 1 283 ? -11.988 -5.793 29.418 1.00 92.50 283 CYS A CA 1
ATOM 2281 C C . CYS A 1 283 ? -12.969 -6.561 28.524 1.00 92.50 283 CYS A C 1
ATOM 2283 O O . CYS A 1 283 ? -13.564 -5.982 27.618 1.00 92.50 283 CYS A O 1
ATOM 2285 N N . LEU A 1 284 ? -13.146 -7.863 28.780 1.00 88.81 284 LEU A N 1
ATOM 2286 C CA . LEU A 1 284 ? -13.956 -8.771 27.949 1.00 88.81 284 LEU A CA 1
ATOM 2287 C C . LEU A 1 284 ? -15.379 -8.267 27.674 1.00 88.81 284 LEU A C 1
ATOM 2289 O O . LEU A 1 284 ? -15.924 -8.535 26.604 1.00 88.81 284 LEU A O 1
ATOM 2293 N N . LYS A 1 285 ? -15.983 -7.557 28.633 1.00 89.50 285 LYS A N 1
ATOM 2294 C CA . LYS A 1 285 ? -17.340 -7.010 28.496 1.00 89.50 285 LYS A CA 1
ATOM 2295 C C . LYS A 1 285 ? -17.405 -5.721 27.670 1.00 89.50 285 LYS A C 1
ATOM 2297 O O . LYS A 1 285 ? -18.505 -5.283 27.357 1.00 89.50 285 LYS A O 1
ATOM 2302 N N . GLY A 1 286 ? -16.265 -5.116 27.330 1.00 89.69 286 GLY A N 1
ATOM 2303 C CA . GLY A 1 286 ? -16.213 -3.805 26.690 1.00 89.69 286 GLY A CA 1
ATOM 2304 C C . GLY A 1 286 ? -16.892 -2.739 27.548 1.00 89.69 286 GLY A C 1
ATOM 2305 O O . GLY A 1 286 ? -16.773 -2.762 28.777 1.00 89.69 286 GLY A O 1
ATOM 2306 N N . TRP A 1 287 ? -17.592 -1.812 26.897 1.00 88.38 287 TRP A N 1
ATOM 2307 C CA . TRP A 1 287 ? -18.448 -0.844 27.574 1.00 88.38 287 TRP A CA 1
ATOM 2308 C C . TRP A 1 287 ? -19.817 -1.447 27.898 1.00 88.38 287 TRP A C 1
ATOM 2310 O O . TRP A 1 287 ? -20.446 -2.045 27.027 1.00 88.38 287 TRP A O 1
ATOM 2320 N N . ILE A 1 288 ? -20.286 -1.262 29.132 1.00 87.94 288 ILE A N 1
ATOM 2321 C CA . ILE A 1 288 ? -21.579 -1.774 29.607 1.00 87.94 288 ILE A CA 1
ATOM 2322 C C . ILE A 1 288 ? -22.616 -0.648 29.646 1.00 87.94 288 ILE A C 1
ATOM 2324 O O . ILE A 1 288 ? -23.729 -0.824 29.155 1.00 87.94 288 ILE A O 1
ATOM 2328 N N . LYS A 1 289 ? -22.262 0.509 30.212 1.00 84.12 289 LYS A N 1
ATOM 2329 C CA . LYS A 1 289 ? -23.159 1.663 30.379 1.00 84.12 289 LYS A CA 1
ATOM 2330 C C . LYS A 1 289 ? -22.921 2.742 29.316 1.00 84.12 289 LYS A C 1
ATOM 2332 O O . LYS A 1 289 ? -22.483 3.842 29.637 1.00 84.12 289 LYS A O 1
ATOM 2337 N N . VAL A 1 290 ? -23.177 2.434 28.046 1.00 81.88 290 VAL A N 1
ATOM 2338 C CA . VAL A 1 290 ? -23.054 3.420 26.954 1.00 81.88 290 VAL A CA 1
ATOM 2339 C C . VAL A 1 290 ? -24.397 4.085 26.694 1.00 81.88 290 VAL A C 1
ATOM 2341 O O . VAL A 1 290 ? -25.387 3.402 26.441 1.00 81.88 290 VAL A O 1
ATOM 2344 N N . ASN A 1 291 ? -24.423 5.414 26.726 1.00 80.38 291 ASN A N 1
ATOM 2345 C CA . ASN A 1 291 ? -25.578 6.198 26.302 1.00 80.38 291 ASN A CA 1
ATOM 2346 C C . ASN A 1 291 ? -25.541 6.382 24.782 1.00 80.38 291 ASN A C 1
ATOM 2348 O O . ASN A 1 291 ? -24.467 6.521 24.206 1.00 80.38 291 ASN A O 1
ATOM 2352 N N . MET A 1 292 ? -26.694 6.395 24.122 1.00 75.69 292 MET A N 1
ATOM 2353 C CA . MET A 1 292 ? -26.777 6.772 22.710 1.00 75.69 292 MET A CA 1
ATOM 2354 C C . MET A 1 292 ? -27.213 8.228 22.602 1.00 75.69 292 MET A C 1
ATOM 2356 O O . MET A 1 292 ? -28.209 8.611 23.214 1.00 75.69 292 MET A O 1
ATOM 2360 N N . SER A 1 293 ? -26.500 9.015 21.803 1.00 69.81 293 SER A N 1
ATOM 2361 C CA . SER A 1 293 ? -26.878 10.377 21.424 1.00 69.81 293 SER A CA 1
ATOM 2362 C C . SER A 1 293 ? -27.074 10.471 19.903 1.00 69.81 293 SER A C 1
ATOM 2364 O O . SER A 1 293 ? -26.602 9.620 19.150 1.00 69.81 293 SER A O 1
ATOM 2366 N N . GLY A 1 294 ? -27.847 11.462 19.442 1.00 66.75 294 GLY A N 1
ATOM 2367 C CA . GLY A 1 294 ? -28.173 11.647 18.019 1.00 66.75 294 GLY A CA 1
ATOM 2368 C C . GLY A 1 294 ? -29.624 11.305 17.630 1.00 66.75 294 GLY A C 1
ATOM 2369 O O . GLY A 1 294 ? -30.457 11.063 18.502 1.00 66.75 294 GLY A O 1
ATOM 2370 N N . PRO A 1 295 ? -29.961 11.308 16.324 1.00 65.50 295 PRO A N 1
ATOM 2371 C CA . PRO A 1 295 ? -31.314 11.102 15.793 1.00 65.50 295 PRO A CA 1
ATOM 2372 C C . PRO A 1 295 ? -31.906 9.735 16.141 1.00 65.50 295 PRO A C 1
ATOM 2374 O O . PRO A 1 295 ? -33.123 9.606 16.255 1.00 65.50 295 PRO A O 1
ATOM 2377 N N . ASN A 1 296 ? -31.039 8.740 16.330 1.00 66.44 296 ASN A N 1
ATOM 2378 C CA . ASN A 1 296 ? -31.404 7.365 16.659 1.00 66.44 296 ASN A CA 1
ATOM 2379 C C . ASN A 1 296 ? -31.398 7.096 18.177 1.00 66.44 296 ASN A C 1
ATOM 2381 O O . ASN A 1 296 ? -31.697 5.982 18.611 1.00 66.44 296 ASN A O 1
ATOM 2385 N N . ALA A 1 297 ? -31.075 8.096 19.007 1.00 71.00 297 ALA A N 1
ATOM 2386 C CA . ALA A 1 297 ? -31.211 7.972 20.453 1.00 71.00 297 ALA A CA 1
ATOM 2387 C C . ALA A 1 297 ? -32.685 7.747 20.812 1.00 71.00 297 ALA A C 1
ATOM 2389 O O . ALA A 1 297 ? -33.567 8.454 20.327 1.00 71.00 297 ALA A O 1
ATOM 2390 N N . THR A 1 298 ? -32.966 6.767 21.677 1.00 64.62 298 THR A N 1
ATOM 2391 C CA . THR A 1 298 ? -34.343 6.496 22.115 1.00 64.62 298 THR A CA 1
ATOM 2392 C C . THR A 1 298 ? -34.833 7.656 22.988 1.00 64.62 298 THR A C 1
ATOM 2394 O O . THR A 1 298 ? -34.305 7.840 24.090 1.00 64.62 298 THR A O 1
ATOM 2397 N N . PRO A 1 299 ? -35.842 8.434 22.553 1.00 61.72 299 PRO A N 1
ATOM 2398 C CA . PRO A 1 299 ? -36.299 9.584 23.320 1.00 61.72 299 PRO A CA 1
ATOM 2399 C C . PRO A 1 299 ? -36.874 9.156 24.674 1.00 61.72 299 PRO A C 1
ATOM 2401 O O . PRO A 1 299 ? -37.670 8.222 24.755 1.00 61.72 299 PRO A O 1
ATOM 2404 N N . GLY A 1 300 ? -36.502 9.869 25.739 1.00 60.09 300 GLY A N 1
ATOM 2405 C CA . GLY A 1 300 ? -37.066 9.676 27.079 1.00 60.09 300 GLY A CA 1
ATOM 2406 C C . GLY A 1 300 ? -36.376 8.623 27.950 1.00 60.09 300 G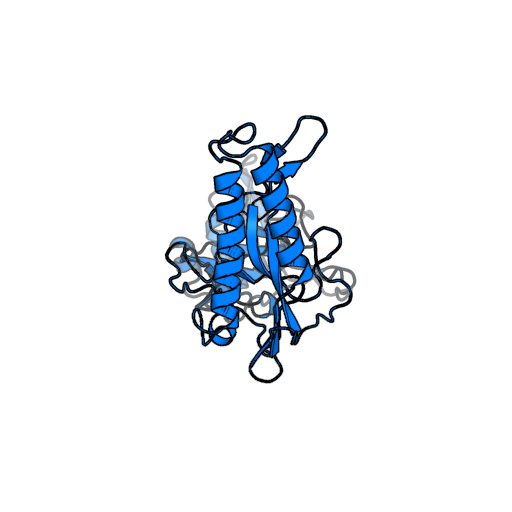LY A C 1
ATOM 2407 O O . GLY A 1 300 ? -36.798 8.441 29.093 1.00 60.09 300 GLY A O 1
ATOM 2408 N N . LEU A 1 301 ? -35.314 7.961 27.473 1.00 64.81 301 LEU A N 1
ATOM 2409 C CA . LEU A 1 301 ? -34.444 7.193 28.364 1.00 64.81 301 LEU A CA 1
ATOM 2410 C C . LEU A 1 301 ? -33.554 8.150 29.173 1.00 64.81 301 LEU A C 1
ATOM 2412 O O . LEU A 1 301 ? -32.910 9.016 28.580 1.00 64.81 301 LEU A O 1
ATOM 2416 N N . PRO A 1 302 ? -33.508 8.023 30.511 1.00 68.25 302 PRO A N 1
ATOM 2417 C CA . PRO A 1 302 ? -32.594 8.814 31.319 1.00 68.25 302 PRO A CA 1
ATOM 2418 C C . PRO A 1 302 ? -31.148 8.403 31.025 1.00 68.25 302 PRO A C 1
ATOM 2420 O O . PRO A 1 302 ? -30.834 7.209 31.000 1.00 68.25 302 PRO A O 1
ATOM 2423 N N . GLU A 1 303 ? -30.277 9.395 30.838 1.00 74.56 303 GLU A N 1
ATOM 2424 C CA . GLU A 1 303 ? -28.836 9.175 30.722 1.00 74.56 303 GLU A CA 1
ATOM 2425 C C . GLU A 1 303 ? -28.315 8.454 31.967 1.00 74.56 303 GLU A C 1
ATOM 2427 O O . GLU A 1 303 ? -28.609 8.818 33.110 1.00 74.56 303 GLU A O 1
ATOM 2432 N N . GLN A 1 304 ? -27.525 7.410 31.746 1.00 79.81 304 GLN A N 1
ATOM 2433 C CA . GLN A 1 304 ? -26.892 6.654 32.810 1.00 79.81 304 GLN A CA 1
ATOM 2434 C C . GLN A 1 304 ? -25.470 7.162 32.999 1.00 79.81 304 GLN A C 1
ATOM 2436 O O . GLN A 1 304 ? -24.592 6.921 32.167 1.00 79.81 304 GLN A O 1
ATOM 2441 N N . SER A 1 305 ? -25.239 7.839 34.124 1.00 81.44 305 SER A N 1
ATOM 2442 C CA . SER A 1 305 ? -23.884 8.132 34.585 1.00 81.44 305 SER A CA 1
ATOM 2443 C C . SER A 1 305 ? -23.137 6.817 34.811 1.00 81.44 305 SER A C 1
ATOM 2445 O O . SER A 1 305 ? -23.648 5.884 35.448 1.00 81.44 305 SER A O 1
ATOM 2447 N N . MET A 1 306 ? -21.915 6.727 34.286 1.00 84.94 306 MET A N 1
ATOM 2448 C CA . MET A 1 306 ? -21.048 5.587 34.562 1.00 84.94 306 MET A CA 1
ATOM 2449 C C . MET A 1 306 ? -20.614 5.592 36.025 1.00 84.94 306 MET A C 1
ATOM 2451 O O . MET A 1 306 ? -20.789 4.582 36.714 1.00 84.94 306 MET A O 1
ATOM 2455 N N . PHE A 1 307 ? -20.076 6.730 36.476 1.00 86.31 307 PHE A N 1
ATOM 2456 C CA . PHE A 1 307 ? -19.639 6.997 37.844 1.00 86.31 307 PHE A CA 1
ATOM 2457 C C . PHE A 1 307 ? -19.571 8.509 38.100 1.00 86.31 307 PHE A C 1
ATOM 2459 O O . PHE A 1 307 ? -19.439 9.312 37.175 1.00 86.31 307 PHE A O 1
ATOM 2466 N N . SER A 1 308 ? -19.589 8.892 39.375 1.00 85.88 308 SER A N 1
ATOM 2467 C CA . SER A 1 308 ? -19.349 10.272 39.802 1.00 85.88 308 SER A CA 1
ATOM 2468 C C . SER A 1 308 ? -17.943 10.429 40.374 1.00 85.88 308 SER A C 1
ATOM 2470 O O . SER A 1 308 ? -17.423 9.538 41.047 1.00 85.88 308 SER A O 1
ATOM 2472 N N . ILE A 1 309 ? -17.331 11.593 40.177 1.00 82.00 309 ILE A N 1
ATOM 2473 C CA . ILE A 1 309 ? -16.029 11.929 40.749 1.00 82.00 309 ILE A CA 1
ATOM 2474 C C . ILE A 1 309 ? -16.016 13.358 41.293 1.00 82.00 309 ILE A C 1
ATOM 2476 O O . ILE A 1 309 ? -16.475 14.305 40.661 1.00 82.00 309 ILE A O 1
ATOM 2480 N N . ASN A 1 310 ? -15.451 13.519 42.489 1.00 80.75 310 ASN A N 1
ATOM 2481 C CA . ASN A 1 310 ? -15.215 14.828 43.086 1.00 80.75 310 ASN A CA 1
ATOM 2482 C C . ASN A 1 310 ? -13.889 15.392 42.576 1.00 80.75 310 ASN A C 1
ATOM 2484 O O . ASN A 1 310 ? -12.826 14.830 42.859 1.00 80.75 310 ASN A O 1
ATOM 2488 N N . LEU A 1 311 ? -13.954 16.506 41.848 1.00 76.25 311 LEU A N 1
ATOM 2489 C CA . LEU A 1 311 ? -12.786 17.200 41.313 1.00 76.25 311 LEU A CA 1
ATOM 2490 C C . LEU A 1 311 ? -12.598 18.534 42.029 1.00 76.25 311 LEU A C 1
ATOM 2492 O O . LEU A 1 311 ? -13.552 19.276 42.268 1.00 76.25 311 LEU A O 1
ATOM 2496 N N . LYS A 1 312 ? -11.344 18.834 42.372 1.00 73.88 312 LYS A N 1
ATOM 2497 C CA . LYS A 1 312 ? -10.953 20.112 42.965 1.00 73.88 312 LYS A CA 1
ATOM 2498 C C . LYS A 1 312 ? -10.573 21.080 41.850 1.00 73.88 312 LYS A C 1
ATOM 2500 O O . LYS A 1 312 ? -9.664 20.793 41.076 1.00 73.88 312 LYS A O 1
ATOM 2505 N N . ASN A 1 313 ? -11.236 22.228 41.793 1.00 70.56 313 ASN A N 1
ATOM 2506 C CA . ASN A 1 313 ? -10.877 23.305 40.881 1.00 70.56 313 ASN A CA 1
ATOM 2507 C C . ASN A 1 313 ? -9.508 23.884 41.285 1.00 70.56 313 ASN A C 1
ATOM 2509 O O . ASN A 1 313 ? -9.294 24.239 42.447 1.00 70.56 313 ASN A O 1
ATOM 2513 N N . SER A 1 314 ? -8.573 23.954 40.336 1.00 64.88 314 SER A N 1
ATOM 2514 C CA . SER A 1 314 ? -7.198 24.413 40.572 1.00 64.88 314 SER A CA 1
ATOM 2515 C C . SER A 1 314 ? -7.104 25.908 40.889 1.00 64.88 314 SER A C 1
ATOM 2517 O O . SER A 1 314 ? -6.211 26.308 41.631 1.00 64.88 314 SER A O 1
ATOM 2519 N N . ALA A 1 315 ? -8.032 26.721 40.378 1.00 67.50 315 ALA A N 1
ATOM 2520 C CA . ALA A 1 315 ? -8.065 28.167 40.574 1.00 67.50 315 ALA A CA 1
ATOM 2521 C C . ALA A 1 315 ? -8.801 28.577 41.859 1.00 67.50 315 ALA A C 1
ATOM 2523 O O . ALA A 1 315 ? -8.340 29.460 42.577 1.00 67.50 315 ALA A O 1
ATOM 2524 N N . THR A 1 316 ? -9.936 27.944 42.167 1.00 75.38 316 THR A N 1
ATOM 2525 C CA . THR A 1 316 ? -10.785 28.327 43.315 1.00 75.38 316 THR A CA 1
ATOM 2526 C C . THR A 1 316 ? -10.595 27.432 44.538 1.00 75.38 316 THR A C 1
ATOM 2528 O O . THR A 1 316 ? -11.042 27.772 45.630 1.00 75.38 316 THR A O 1
ATOM 2531 N N . GLY A 1 317 ? -9.982 26.257 44.374 1.00 72.44 317 GLY A N 1
ATOM 2532 C CA . GLY A 1 317 ? -9.841 25.255 45.429 1.00 72.44 317 GLY A CA 1
ATOM 2533 C C . GLY A 1 317 ? -11.146 24.555 45.827 1.00 72.44 317 GLY A C 1
ATOM 2534 O O . GLY A 1 317 ? -11.100 23.656 46.669 1.00 72.44 317 GLY A O 1
ATOM 2535 N N . SER A 1 318 ? -12.284 24.925 45.230 1.00 76.69 318 SER A N 1
ATOM 2536 C CA . SER A 1 318 ? -13.588 24.322 45.508 1.00 76.69 318 SER A CA 1
ATOM 2537 C C . SER A 1 318 ? -13.670 22.905 44.945 1.00 76.69 318 SER A C 1
ATOM 2539 O O . SER A 1 318 ? -13.139 22.623 43.870 1.00 76.69 318 SER A O 1
ATOM 2541 N N . VAL A 1 319 ? -14.360 22.018 45.659 1.00 78.00 319 VAL A N 1
ATOM 2542 C CA . VAL A 1 319 ? -14.632 20.651 45.203 1.00 78.00 319 VAL A CA 1
ATOM 2543 C C . VAL A 1 319 ? -16.045 20.599 44.638 1.00 78.00 319 VAL A C 1
ATOM 2545 O O . VAL A 1 319 ? -16.989 21.009 45.310 1.00 78.00 319 VAL A O 1
ATOM 2548 N N . SER A 1 320 ? -16.184 20.092 43.417 1.00 78.88 320 SER A N 1
ATOM 2549 C CA . SER A 1 320 ? -17.480 19.870 42.772 1.00 78.88 320 SER A CA 1
ATOM 2550 C C . SER A 1 320 ? -17.589 18.418 42.326 1.00 78.88 320 SER A C 1
ATOM 2552 O O . SER A 1 320 ? -16.597 17.820 41.899 1.00 78.88 320 SER A O 1
ATOM 2554 N N . GLN A 1 321 ? -18.790 17.858 42.446 1.00 82.62 321 GLN A N 1
ATOM 2555 C CA . GLN A 1 321 ? -19.102 16.531 41.932 1.00 82.62 321 GLN A CA 1
ATOM 2556 C C . GLN A 1 321 ? -19.405 16.622 40.437 1.00 82.62 321 GLN A C 1
ATOM 2558 O O . GLN A 1 321 ? -20.234 17.436 40.017 1.00 82.62 321 GLN A O 1
ATOM 2563 N N . TYR A 1 322 ? -18.722 15.776 39.672 1.00 78.81 322 TYR A N 1
ATOM 2564 C CA . TYR A 1 322 ? -18.920 15.590 38.244 1.00 78.81 322 TYR A CA 1
ATOM 2565 C C . TYR A 1 322 ? -19.430 14.184 37.987 1.00 78.81 322 TYR A C 1
ATOM 2567 O O . TYR A 1 322 ? -18.836 13.220 38.470 1.00 78.81 322 TYR A O 1
ATOM 2575 N N . ASP A 1 323 ? -20.487 14.073 37.200 1.00 81.31 323 ASP A N 1
ATOM 2576 C CA . ASP A 1 323 ? -20.949 12.795 36.675 1.00 81.31 323 ASP A CA 1
ATOM 2577 C C . ASP A 1 323 ? -20.277 12.542 35.327 1.00 81.31 323 ASP A C 1
ATOM 2579 O O . ASP A 1 323 ? -20.211 13.448 34.493 1.00 81.31 323 ASP A O 1
ATOM 2583 N N . VAL A 1 324 ? -19.723 11.341 35.147 1.00 79.94 324 VAL A N 1
ATOM 2584 C CA . VAL A 1 324 ? -19.004 10.939 33.935 1.00 79.94 324 VAL A CA 1
ATOM 2585 C C . VAL A 1 324 ? -19.888 10.022 33.105 1.00 79.94 324 VAL A C 1
ATOM 2587 O O . VAL A 1 324 ? -20.354 8.987 33.581 1.00 79.94 324 VAL A O 1
ATOM 2590 N N . TYR A 1 325 ? -20.056 10.385 31.841 1.00 80.62 325 TYR A N 1
ATOM 2591 C CA . TYR A 1 325 ? -20.874 9.681 30.867 1.00 80.62 325 TYR A CA 1
ATOM 2592 C C . TYR A 1 325 ? -19.997 9.197 29.719 1.00 80.62 325 TYR A C 1
ATOM 2594 O O . TYR A 1 325 ? -19.021 9.853 29.343 1.00 80.62 325 TYR A O 1
ATOM 2602 N N . VAL A 1 326 ? -20.357 8.042 29.162 1.00 81.50 326 VAL A N 1
ATOM 2603 C CA . VAL A 1 326 ? -19.822 7.567 27.886 1.00 81.50 326 VAL A CA 1
ATOM 2604 C C . VAL A 1 326 ? -20.964 7.513 26.895 1.00 81.50 326 VAL A C 1
ATOM 2606 O O . VAL A 1 326 ? -22.023 6.958 27.197 1.00 81.50 326 VAL A O 1
ATOM 2609 N N . GLU A 1 327 ? -20.737 8.086 25.724 1.00 79.38 327 GLU A N 1
ATOM 2610 C CA . GLU A 1 327 ? -21.745 8.209 24.682 1.00 79.38 327 GLU A CA 1
ATOM 2611 C C . GLU A 1 327 ? -21.262 7.586 23.375 1.00 79.38 327 GLU A C 1
ATOM 2613 O O . GLU A 1 327 ? -20.090 7.697 23.006 1.00 79.38 327 GLU A O 1
ATOM 2618 N N . TYR A 1 328 ? -22.190 6.948 22.672 1.00 75.81 328 TYR A N 1
ATOM 2619 C CA . TYR A 1 328 ? -22.085 6.592 21.269 1.00 75.81 328 TYR A CA 1
ATOM 2620 C C . TYR A 1 328 ? -22.958 7.561 20.469 1.00 75.81 328 TYR A C 1
ATOM 2622 O O . TYR A 1 328 ? -24.167 7.635 20.690 1.00 75.81 328 TYR A O 1
ATOM 2630 N N . ASP A 1 329 ? -22.334 8.308 19.564 1.00 65.94 329 ASP A N 1
ATOM 2631 C CA . ASP A 1 329 ? -23.018 9.245 18.676 1.00 65.94 329 ASP A CA 1
ATOM 2632 C C . ASP A 1 329 ? -23.457 8.502 17.407 1.00 65.94 329 ASP A C 1
ATOM 2634 O O . ASP A 1 329 ? -22.616 8.071 16.616 1.00 65.94 329 ASP A O 1
ATOM 2638 N N . ASP A 1 330 ? -24.771 8.336 17.244 1.00 60.62 330 ASP A N 1
ATOM 2639 C CA . ASP A 1 330 ? -25.399 7.624 16.127 1.00 60.62 330 ASP A CA 1
ATOM 2640 C C . ASP A 1 330 ? -26.014 8.595 15.101 1.00 60.62 330 ASP A C 1
ATOM 2642 O O . ASP A 1 330 ? -27.068 8.336 14.530 1.00 60.62 330 ASP A O 1
ATOM 2646 N N . THR A 1 331 ? -25.399 9.767 14.895 1.00 54.53 331 THR A N 1
ATOM 2647 C CA . THR A 1 331 ? -25.797 10.783 13.892 1.00 54.53 331 THR A CA 1
ATOM 2648 C C . THR A 1 331 ? -25.646 10.361 12.416 1.00 54.53 331 THR A C 1
ATOM 2650 O O . THR A 1 331 ? -25.521 11.228 11.548 1.00 54.53 331 THR A O 1
ATOM 2653 N N . GLU A 1 332 ? -25.728 9.064 12.096 1.00 49.38 332 GLU A N 1
ATOM 2654 C CA . GLU A 1 332 ? -25.793 8.541 10.716 1.00 49.38 332 GLU A CA 1
ATOM 2655 C C . GLU A 1 332 ? -27.160 7.921 10.380 1.00 49.38 332 GLU A C 1
ATOM 2657 O O . GLU A 1 332 ? -27.588 6.952 11.049 1.00 49.38 332 GLU A O 1
#

pLDDT: mean 83.82, std 13.89, range [37.88, 97.88]

Solvent-accessible surface area (backbone atoms only — not comparable to full-atom values): 18989 Å² total; per-residue (Å²): 131,83,81,55,65,48,74,61,87,83,33,36,40,32,57,38,60,61,21,51,50,50,54,49,53,52,28,46,51,44,21,74,74,40,30,86,41,62,33,54,98,53,89,48,22,16,50,53,49,29,52,54,53,50,48,50,53,50,53,50,50,33,39,74,68,42,77,38,66,67,61,46,80,83,52,53,72,55,42,95,89,67,32,53,44,70,54,48,71,43,46,37,36,56,89,79,50,51,41,71,45,79,56,99,92,42,60,31,62,71,72,42,33,40,34,32,25,40,45,30,26,81,57,77,54,93,85,39,73,56,62,82,87,59,84,56,39,55,42,29,30,35,38,38,72,42,79,53,74,94,70,94,75,87,67,34,30,26,46,86,85,69,45,84,46,91,51,55,79,79,78,64,48,61,54,76,90,75,63,53,40,29,25,29,31,25,31,89,87,69,52,43,29,36,32,60,39,60,59,46,49,38,33,26,49,87,86,49,91,81,44,61,43,58,83,83,90,77,85,91,50,46,38,35,29,34,70,60,42,71,76,50,48,66,54,40,59,93,22,59,25,39,56,56,29,48,55,56,48,45,59,69,38,54,70,69,77,80,43,91,45,81,70,65,48,77,27,44,74,94,59,55,87,65,28,61,45,76,79,49,58,60,13,75,60,12,71,77,60,66,35,64,38,55,85,72,31,69,85,89,66,80,83,54,64,67,50,75,48,76,41,65,41,87,88,78,66,49,73,46,56,26,39,33,35,37,33,36,75,44,78,118

Secondary structure (DSSP, 8-state):
-PPPEEEETTEEEEE-HHHHHHHHHHHHHHHHHHTTSBPBTSS-BHHHHHHHHHHHHHHHHHHHTTSS-TTHHHHS---TTSPPPTT--EEEE--SPEEEEEETTEEEEEEEEEEEEEE-TTS-GGGS---TTS---SSEEEEEEEEE-S-S----SB-TT--B--------PPPGGG--TT-EEEETTS-EEEEEES-EEEEEETTS--EESS-SS--SSEEEEEE--HHHHHHHTT-SSHHHHHHHHHHHHHTTSS-SS---EEEEGGG---EEEEEE-S-TT--SSPEEESTTS-TTPPP--SEEEEEE-TTT--EEEEEEEEEEE---